Protein AF-A0A285D8B4-F1 (afdb_monomer_lite)

Foldseek 3Di:
DDDDDDDDDDDDDDDDDDDPPPPPPPPPPQLQFDFDKAKAWDKAQAPPDKDKWKFWFRAKWAKAKDWDPQQFFKDWWKAAPLNPDIDDHGDIDGTHMIITMMHGDCVRCVVDDSMGITMMIIGGTRTSDHIDSDDKDWAWPPPPDDDPDDPPPDDKGKTFTFIPDPWDADDDDDSDDRPHTAHPGDIDMD

Organism: NCBI:txid1448271

Secondary structure (DSSP, 8-state):
-------------------------------PPBP--EEEEEEEETTT--EEEEEEESS-EE-EEEE-TT-TTEEEEEEETTSS-EE-TT-EE-SEEEEEEEEE-TTT-TT--SEEEEEEEEES--BSS--------EEEEESSS--SSPPTT----EEEEEE-SS-EEES--SSSPP-EEEPSSEEEE-

Structure (mmCIF, N/CA/C/O backbone):
data_AF-A0A285D8B4-F1
#
_entry.id   AF-A0A285D8B4-F1
#
loop_
_atom_site.group_PDB
_atom_site.id
_atom_site.type_symbol
_atom_site.label_atom_id
_atom_site.label_alt_id
_atom_site.label_comp_id
_atom_site.label_asym_id
_atom_site.label_entity_id
_atom_site.label_seq_id
_atom_site.pdbx_PDB_ins_code
_atom_site.Cartn_x
_atom_site.Cartn_y
_atom_site.Cartn_z
_atom_site.occupancy
_atom_site.B_iso_or_equiv
_atom_site.auth_seq_id
_atom_site.auth_comp_id
_atom_site.auth_asym_id
_atom_site.auth_atom_id
_atom_site.pdbx_PDB_model_num
ATOM 1 N N . MET A 1 1 ? -30.041 -15.375 102.148 1.00 39.25 1 MET A N 1
ATOM 2 C CA . MET A 1 1 ? -28.615 -15.041 102.387 1.00 39.25 1 MET A CA 1
ATOM 3 C C . MET A 1 1 ? -27.942 -14.987 101.022 1.00 39.25 1 MET A C 1
ATOM 5 O O . MET A 1 1 ? -27.778 -16.029 100.419 1.00 39.25 1 MET A O 1
ATOM 9 N N . VAL A 1 2 ? -27.881 -13.847 100.327 1.00 36.72 2 VAL A N 1
ATOM 10 C CA . VAL A 1 2 ? -26.943 -12.711 100.480 1.00 36.72 2 VAL A CA 1
ATOM 11 C C . VAL A 1 2 ? -25.487 -13.168 100.630 1.00 36.72 2 VAL A C 1
ATOM 13 O O . VAL A 1 2 ? -25.093 -13.568 101.720 1.00 36.72 2 VAL A O 1
ATOM 16 N N . LYS A 1 3 ? -24.687 -13.057 99.562 1.00 38.19 3 LYS A N 1
ATOM 17 C CA . LYS A 1 3 ? -23.679 -11.988 99.410 1.00 38.19 3 LYS A CA 1
ATOM 18 C C . LYS A 1 3 ? -23.008 -12.056 98.033 1.00 38.19 3 LYS A C 1
ATOM 20 O O . LYS A 1 3 ? -22.365 -13.038 97.684 1.00 38.19 3 LYS A O 1
ATOM 25 N N . GLN A 1 4 ? -23.168 -10.965 97.286 1.00 40.72 4 GLN A N 1
ATOM 26 C CA . GLN A 1 4 ? -22.245 -10.525 96.244 1.00 40.72 4 GLN A CA 1
ATOM 27 C C . GLN A 1 4 ? -20.836 -10.376 96.827 1.00 40.72 4 GLN A C 1
ATOM 29 O O . GLN A 1 4 ? -20.692 -9.848 97.931 1.00 40.72 4 GLN A O 1
ATOM 34 N N . THR A 1 5 ? -19.818 -10.673 96.021 1.00 46.84 5 THR A N 1
ATOM 35 C CA . THR A 1 5 ? -18.560 -9.925 96.103 1.00 46.84 5 THR A CA 1
ATOM 36 C C . THR A 1 5 ? -18.043 -9.658 94.699 1.00 46.84 5 THR A C 1
ATOM 38 O O . THR A 1 5 ? -17.555 -10.542 94.003 1.00 46.84 5 THR A O 1
ATOM 41 N N . VAL A 1 6 ? -18.197 -8.402 94.299 1.00 39.91 6 VAL A N 1
ATOM 42 C CA . VAL A 1 6 ? -17.542 -7.763 93.163 1.00 39.91 6 VAL A CA 1
ATOM 43 C C . VAL A 1 6 ? -16.059 -7.567 93.503 1.00 39.91 6 VAL A C 1
ATOM 45 O O . VAL A 1 6 ? -15.739 -7.126 94.607 1.00 39.91 6 VAL A O 1
ATOM 48 N N . LYS A 1 7 ? -15.158 -7.822 92.549 1.00 39.28 7 LYS A N 1
ATOM 49 C CA . LYS A 1 7 ? -13.845 -7.164 92.481 1.00 39.28 7 LYS A CA 1
ATOM 50 C C . LYS A 1 7 ? -13.609 -6.659 91.058 1.00 39.28 7 LYS A C 1
ATOM 52 O O . LYS A 1 7 ? -13.882 -7.350 90.085 1.00 39.28 7 LYS A O 1
ATOM 57 N N . ILE A 1 8 ? -13.177 -5.407 91.007 1.00 43.09 8 ILE A N 1
ATOM 58 C CA . ILE A 1 8 ? -13.033 -4.503 89.864 1.00 43.09 8 ILE A CA 1
ATOM 59 C C . ILE A 1 8 ? -11.538 -4.369 89.500 1.00 43.09 8 ILE A C 1
ATOM 61 O O . ILE A 1 8 ? -10.692 -4.561 90.375 1.00 43.09 8 ILE A O 1
ATOM 65 N N . LEU A 1 9 ? -11.285 -3.896 88.264 1.00 31.53 9 LEU A N 1
ATOM 66 C CA . LEU A 1 9 ? -10.057 -3.275 87.710 1.00 31.53 9 LEU A CA 1
ATOM 67 C C . LEU A 1 9 ? -8.993 -4.283 87.196 1.00 31.53 9 LEU A C 1
ATOM 69 O O . LEU A 1 9 ? -8.732 -5.276 87.855 1.00 31.53 9 LEU A O 1
ATOM 73 N N . ILE A 1 10 ? -8.335 -4.136 86.031 1.00 36.62 10 ILE A N 1
ATOM 74 C CA . ILE A 1 10 ? -7.730 -2.947 85.396 1.00 36.62 10 ILE A CA 1
ATOM 75 C C . ILE A 1 10 ? -7.684 -3.086 83.853 1.00 36.62 10 ILE A C 1
ATOM 77 O O . ILE A 1 10 ? -7.488 -4.166 83.308 1.00 36.62 10 ILE A O 1
ATOM 81 N N . SER A 1 11 ? -7.836 -1.931 83.202 1.00 30.97 11 SER A N 1
ATOM 82 C CA . SER A 1 11 ? -7.646 -1.560 81.790 1.00 30.97 11 SER A CA 1
ATOM 83 C C . SER A 1 11 ? -6.442 -2.184 81.053 1.00 30.97 11 SER A C 1
ATOM 85 O O . SER A 1 11 ? -5.338 -2.171 81.588 1.00 30.97 11 SER A O 1
ATOM 87 N N . LEU A 1 12 ? -6.609 -2.568 79.778 1.00 32.44 12 LEU A N 1
ATOM 88 C CA . LEU A 1 12 ? -5.550 -2.414 78.770 1.00 32.44 12 LEU A CA 1
ATOM 89 C C . LEU A 1 12 ? -6.148 -2.160 77.375 1.00 32.44 12 LEU A C 1
ATOM 91 O O . LEU A 1 12 ? -6.917 -2.949 76.834 1.00 32.44 12 LEU A O 1
ATOM 95 N N . VAL A 1 13 ? -5.779 -1.007 76.830 1.00 39.56 13 VAL A N 1
ATOM 96 C CA . VAL A 1 13 ? -6.053 -0.510 75.481 1.00 39.56 13 VAL A CA 1
ATOM 97 C C . VAL A 1 13 ? -5.287 -1.354 74.462 1.00 39.56 13 VAL A C 1
ATOM 99 O O . VAL A 1 13 ? -4.077 -1.478 74.601 1.00 39.56 13 VAL A O 1
ATOM 102 N N . PHE A 1 14 ? -5.942 -1.830 73.398 1.00 35.94 14 PHE A N 1
ATOM 103 C CA . PHE A 1 14 ? -5.282 -1.977 72.096 1.00 35.94 14 PHE A CA 1
ATOM 104 C C . PHE A 1 14 ? -6.217 -1.567 70.957 1.00 35.94 14 PHE A C 1
ATOM 106 O O . PHE A 1 14 ? -7.194 -2.226 70.608 1.00 35.94 14 PHE A O 1
ATOM 113 N N . LEU A 1 15 ? -5.862 -0.410 70.414 1.00 38.16 15 LEU A N 1
ATOM 114 C CA . LEU A 1 15 ? -6.248 0.162 69.140 1.00 38.16 15 LEU A CA 1
ATOM 115 C C . LEU A 1 15 ? -5.885 -0.828 68.014 1.00 38.16 15 LEU A C 1
ATOM 117 O O . LEU A 1 15 ? -4.708 -1.129 67.834 1.00 38.16 15 LEU A O 1
ATOM 121 N N . SER A 1 16 ? -6.862 -1.320 67.249 1.00 38.34 16 SER A N 1
ATOM 122 C CA . SER A 1 16 ? -6.604 -1.922 65.931 1.00 38.34 16 SER A CA 1
ATOM 123 C C . SER A 1 16 ? -7.370 -1.141 64.867 1.00 38.34 16 SER A C 1
ATOM 125 O O . SER A 1 16 ? -8.527 -1.393 64.546 1.00 38.34 16 SER A O 1
ATOM 127 N N . ALA A 1 17 ? -6.698 -0.105 64.376 1.00 40.19 17 ALA A N 1
ATOM 128 C CA . ALA A 1 17 ? -6.959 0.492 63.080 1.00 40.19 17 ALA A CA 1
ATOM 129 C C . ALA A 1 17 ? -5.998 -0.140 62.055 1.00 40.19 17 ALA A C 1
ATOM 131 O O . ALA A 1 17 ? -4.904 -0.557 62.432 1.00 40.19 17 ALA A O 1
ATOM 132 N N . LEU A 1 18 ? -6.392 -0.097 60.775 1.00 42.81 18 LEU A N 1
ATOM 133 C CA . LEU A 1 18 ? -5.698 -0.589 59.569 1.00 42.81 18 LEU A CA 1
ATOM 134 C C . LEU A 1 18 ? -5.784 -2.123 59.377 1.00 42.81 18 LEU A C 1
ATOM 136 O O . LEU A 1 18 ? -5.451 -2.884 60.269 1.00 42.81 18 LEU A O 1
ATOM 140 N N . LEU A 1 19 ? -6.227 -2.682 58.246 1.00 41.88 19 LEU A N 1
ATOM 141 C CA . LEU A 1 19 ? -6.109 -2.254 56.850 1.00 41.88 19 LEU A CA 1
ATOM 142 C C . LEU A 1 19 ? -7.341 -2.733 56.052 1.00 41.88 19 LEU A C 1
ATOM 144 O O . LEU A 1 19 ? -7.450 -3.917 55.742 1.00 41.88 19 LEU A O 1
ATOM 148 N N . PHE A 1 20 ? -8.239 -1.828 55.653 1.00 44.41 20 PHE A N 1
ATOM 149 C CA . PHE A 1 20 ? -8.967 -2.046 54.400 1.00 44.41 20 PHE A CA 1
ATOM 150 C C . PHE A 1 20 ? -7.949 -1.757 53.300 1.00 44.41 20 PHE A C 1
ATOM 152 O O . PHE A 1 20 ? -7.593 -0.603 53.060 1.00 44.41 20 PHE A O 1
ATOM 159 N N . SER A 1 21 ? -7.399 -2.811 52.704 1.00 45.88 21 SER A N 1
ATOM 160 C CA . SER A 1 21 ? -6.650 -2.689 51.465 1.00 45.88 21 SER A CA 1
ATOM 161 C C . SER A 1 21 ? -7.571 -2.034 50.444 1.00 45.88 21 SER A C 1
ATOM 163 O O . SER A 1 21 ? -8.589 -2.591 50.037 1.00 45.88 21 SER A O 1
ATOM 165 N N . TYR A 1 22 ? -7.218 -0.806 50.078 1.00 43.88 22 TYR A N 1
ATOM 166 C CA . TYR A 1 22 ? -7.742 -0.130 48.911 1.00 43.88 22 TYR A CA 1
ATOM 167 C C . TYR A 1 22 ? -7.552 -1.063 47.716 1.00 43.88 22 TYR A C 1
ATOM 169 O O . TYR A 1 22 ? -6.445 -1.215 47.200 1.00 43.88 22 TYR A O 1
ATOM 177 N N . PHE A 1 23 ? -8.635 -1.700 47.284 1.00 45.31 23 PHE A N 1
ATOM 178 C CA . PHE A 1 23 ? -8.751 -2.157 45.912 1.00 45.31 23 PHE A CA 1
ATOM 179 C C . PHE A 1 23 ? -8.787 -0.873 45.083 1.00 45.31 23 PHE A C 1
ATOM 181 O O . PHE A 1 23 ? -9.831 -0.250 44.930 1.00 45.31 23 PHE A O 1
ATOM 188 N N . VAL A 1 24 ? -7.614 -0.400 44.664 1.00 52.00 24 VAL A N 1
ATOM 189 C CA . VAL A 1 24 ? -7.511 0.593 43.600 1.00 52.00 24 VAL A CA 1
ATOM 190 C C . VAL A 1 24 ? -7.823 -0.195 42.332 1.00 52.00 24 VAL A C 1
ATOM 192 O O . VAL A 1 24 ? -7.004 -1.040 41.957 1.00 52.00 24 VAL A O 1
ATOM 195 N N . PRO A 1 25 ? -8.988 -0.006 41.685 1.00 47.66 25 PRO A N 1
ATOM 196 C CA . PRO A 1 25 ? -9.147 -0.529 40.346 1.00 47.66 25 PRO A CA 1
ATOM 197 C C . PRO A 1 25 ? -8.087 0.188 39.523 1.00 47.66 25 PRO A C 1
ATOM 199 O O . PRO A 1 25 ? -8.051 1.417 39.455 1.00 47.66 25 PRO A O 1
ATOM 202 N N . THR A 1 26 ? -7.143 -0.579 38.994 1.00 44.97 26 THR A N 1
ATOM 203 C CA . THR A 1 26 ? -6.213 -0.056 38.008 1.00 44.97 26 THR A CA 1
ATOM 204 C C . THR A 1 26 ? -7.094 0.335 36.833 1.00 44.97 26 THR A C 1
ATOM 206 O O . THR A 1 26 ? -7.654 -0.538 36.177 1.00 44.97 26 THR A O 1
ATOM 209 N N . GLU A 1 27 ? -7.315 1.636 36.635 1.00 46.28 27 GLU A N 1
ATOM 210 C CA . GLU A 1 27 ? -7.867 2.141 35.387 1.00 46.28 27 GLU A CA 1
ATOM 211 C C . GLU A 1 27 ? -6.884 1.727 34.293 1.00 46.28 27 GLU A C 1
ATOM 213 O O . GLU A 1 27 ? -5.887 2.398 34.018 1.00 46.28 27 GLU A O 1
ATOM 218 N N . GLU A 1 28 ? -7.133 0.563 33.697 1.00 45.78 28 GLU A N 1
ATOM 219 C CA . GLU A 1 28 ? -6.674 0.263 32.359 1.00 45.78 28 GLU A CA 1
ATOM 220 C C . GLU A 1 28 ? -7.268 1.373 31.501 1.00 45.78 28 GLU A C 1
ATOM 222 O O . GLU A 1 28 ? -8.463 1.386 31.210 1.00 45.78 28 GLU A O 1
ATOM 227 N N . LYS A 1 29 ? -6.455 2.398 31.218 1.00 45.53 29 LYS A N 1
ATOM 228 C CA . LYS A 1 29 ? -6.823 3.469 30.302 1.00 45.53 29 LYS A CA 1
ATOM 229 C C . LYS A 1 29 ? -7.282 2.786 29.025 1.00 45.53 29 LYS A C 1
ATOM 231 O O . LYS A 1 29 ? -6.443 2.294 28.272 1.00 45.53 29 LYS A O 1
ATOM 236 N N . ALA A 1 30 ? -8.595 2.742 28.807 1.00 49.84 30 ALA A N 1
ATOM 237 C CA . ALA A 1 30 ? -9.167 2.329 27.544 1.00 49.84 30 ALA A CA 1
ATOM 238 C C . ALA A 1 30 ? -8.414 3.116 26.472 1.00 49.84 30 ALA A C 1
ATOM 240 O O . ALA A 1 30 ? -8.435 4.351 26.481 1.00 49.84 30 ALA A O 1
ATOM 241 N N . ASN A 1 31 ? -7.649 2.416 25.631 1.00 58.81 31 ASN A N 1
ATOM 242 C CA . ASN A 1 31 ? -6.967 3.039 24.508 1.00 58.81 31 ASN A CA 1
ATOM 243 C C . ASN A 1 31 ? -8.064 3.689 23.668 1.00 58.81 31 ASN A C 1
ATOM 245 O O . ASN A 1 31 ? -8.822 2.989 22.999 1.00 58.81 31 ASN A O 1
ATOM 249 N N . ALA A 1 32 ? -8.206 5.009 23.785 1.00 71.12 32 ALA A N 1
ATOM 250 C CA . ALA A 1 32 ? -9.269 5.740 23.125 1.00 71.12 32 ALA A CA 1
ATOM 251 C C . ALA A 1 32 ? -9.164 5.482 21.618 1.00 71.12 32 ALA A C 1
ATOM 253 O O . ALA A 1 32 ? -8.155 5.813 20.997 1.00 71.12 32 ALA A O 1
ATOM 254 N N . SER A 1 33 ? -10.185 4.846 21.045 1.00 81.56 33 SER A N 1
ATOM 255 C CA . SER A 1 33 ? -10.267 4.639 19.604 1.00 81.56 33 SER A CA 1
ATOM 256 C C . SER A 1 33 ? -10.552 5.969 18.920 1.00 81.56 33 SER A C 1
ATOM 258 O O . SER A 1 33 ? -11.456 6.692 19.345 1.00 81.56 33 SER A O 1
ATOM 260 N N . VAL A 1 34 ? -9.863 6.260 17.824 1.00 86.44 34 VAL A N 1
ATOM 261 C CA . VAL A 1 34 ? -10.211 7.372 16.941 1.00 86.44 34 VAL A CA 1
ATOM 262 C C . VAL A 1 34 ? -11.083 6.827 15.817 1.00 86.44 34 VAL A C 1
ATOM 264 O O . VAL A 1 34 ? -10.640 5.981 15.043 1.00 86.44 34 VAL A O 1
ATOM 267 N N . LYS A 1 35 ? -12.326 7.307 15.729 1.00 84.81 35 LYS A N 1
ATOM 268 C CA . LYS A 1 35 ? -13.207 7.063 14.583 1.00 84.81 35 LYS A CA 1
ATOM 269 C C . LYS A 1 35 ? -13.196 8.304 13.703 1.00 84.81 35 LYS A C 1
ATOM 271 O O . LYS A 1 35 ? -13.587 9.375 14.162 1.00 84.81 35 LYS A O 1
ATOM 276 N N . ALA A 1 36 ? -12.721 8.158 12.479 1.00 89.69 36 ALA A N 1
ATOM 277 C CA . ALA A 1 36 ? -12.798 9.182 11.452 1.00 89.69 36 ALA A CA 1
ATOM 278 C C . ALA A 1 36 ? -12.701 8.518 10.083 1.00 89.69 36 ALA A C 1
ATOM 280 O O . ALA A 1 36 ? -12.203 7.396 9.972 1.00 89.69 36 ALA A O 1
ATOM 281 N N . ASP A 1 37 ? -13.118 9.255 9.067 1.00 94.94 37 ASP A N 1
ATOM 282 C CA . ASP A 1 37 ? -12.966 8.845 7.683 1.00 94.94 37 ASP A CA 1
ATOM 283 C C . ASP A 1 37 ? -11.547 9.182 7.217 1.00 94.94 37 ASP A C 1
ATOM 285 O O . ASP A 1 37 ? -11.017 10.262 7.499 1.00 94.94 37 ASP A O 1
ATOM 289 N N . VAL A 1 38 ? -10.912 8.244 6.523 1.00 97.06 38 VAL A N 1
ATOM 290 C CA . VAL A 1 38 ? -9.523 8.363 6.079 1.00 97.06 38 VAL A CA 1
ATOM 291 C C . VAL A 1 38 ? -9.491 8.253 4.569 1.00 97.06 3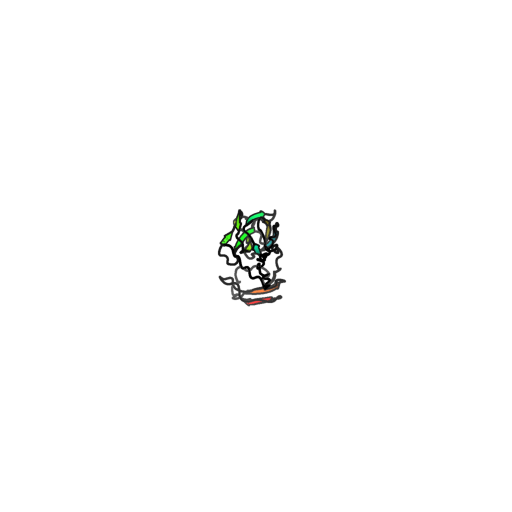8 VAL A C 1
ATOM 293 O O . VAL A 1 38 ? -9.829 7.211 4.014 1.00 97.06 38 VAL A O 1
ATOM 296 N N . GLN A 1 39 ? -9.072 9.326 3.905 1.00 97.19 39 GLN A N 1
ATOM 297 C CA . GLN A 1 39 ? -8.957 9.351 2.455 1.00 97.19 39 GLN A CA 1
ATOM 298 C C . GLN A 1 39 ? -7.555 8.922 2.008 1.00 97.19 39 GLN A C 1
ATOM 300 O O . GLN A 1 39 ? -6.554 9.529 2.389 1.00 97.19 39 GLN A O 1
ATOM 305 N N . PHE A 1 40 ? -7.501 7.918 1.140 1.00 96.56 40 PHE A N 1
ATOM 306 C CA . PHE A 1 40 ? -6.318 7.450 0.436 1.00 96.56 40 PHE A CA 1
ATOM 307 C C . PHE A 1 40 ? -6.420 7.853 -1.031 1.00 96.56 40 PHE A C 1
ATOM 309 O O . PHE A 1 40 ? -7.349 7.453 -1.729 1.00 96.56 40 PHE A O 1
ATOM 316 N N . LYS A 1 41 ? -5.446 8.623 -1.515 1.00 95.62 41 LYS A N 1
ATOM 317 C CA . LYS A 1 41 ? -5.406 9.106 -2.897 1.00 95.62 41 LYS A CA 1
ATOM 318 C C . LYS A 1 41 ? -4.024 8.920 -3.490 1.00 95.62 41 LYS A C 1
ATOM 320 O O . LYS A 1 41 ? -3.023 9.170 -2.820 1.00 95.62 41 LYS A O 1
ATOM 325 N N . GLY A 1 42 ? -3.963 8.542 -4.759 1.00 94.00 42 GLY A N 1
ATOM 326 C CA . GLY A 1 42 ? -2.691 8.411 -5.451 1.00 94.00 42 GLY A CA 1
ATOM 327 C C . GLY A 1 42 ? -2.832 7.946 -6.888 1.00 94.00 42 GLY A C 1
ATOM 328 O O . GLY A 1 42 ? -3.900 8.029 -7.494 1.00 94.00 42 GLY A O 1
ATOM 329 N N . LYS A 1 43 ? -1.703 7.504 -7.436 1.00 92.00 43 LYS A N 1
ATOM 330 C CA . LYS A 1 43 ? -1.584 6.965 -8.787 1.00 92.00 43 LYS A CA 1
ATOM 331 C C . LYS A 1 43 ? -0.680 5.748 -8.734 1.00 92.00 43 LYS A C 1
ATOM 333 O O . LYS A 1 43 ? 0.331 5.824 -8.049 1.00 92.00 43 LYS A O 1
ATOM 338 N N . ILE A 1 44 ? -1.032 4.690 -9.445 1.00 89.81 44 ILE A N 1
ATOM 339 C CA . ILE A 1 44 ? -0.231 3.471 -9.554 1.00 89.81 44 ILE A CA 1
ATOM 340 C C . ILE A 1 44 ? 0.121 3.213 -11.016 1.00 89.81 44 ILE A C 1
ATOM 342 O O . ILE A 1 44 ? -0.718 3.380 -11.908 1.00 89.81 44 ILE A O 1
ATOM 346 N N . LEU A 1 45 ? 1.364 2.809 -11.272 1.00 84.69 45 LEU A N 1
ATOM 347 C CA . LEU A 1 45 ? 1.746 2.206 -12.546 1.00 84.69 45 LEU A CA 1
ATOM 348 C C . LEU A 1 45 ? 1.053 0.852 -12.699 1.00 84.69 45 LEU A C 1
ATOM 350 O O . LEU A 1 45 ? 1.199 -0.032 -11.849 1.00 84.69 45 LEU A O 1
ATOM 354 N N . ARG A 1 46 ? 0.311 0.690 -13.798 1.00 82.81 46 ARG A N 1
ATOM 355 C CA . ARG A 1 46 ? -0.508 -0.501 -14.032 1.00 82.81 46 ARG A CA 1
ATOM 356 C C . ARG A 1 46 ? 0.327 -1.779 -13.980 1.00 82.81 46 ARG A C 1
ATOM 358 O O . ARG A 1 46 ? 1.385 -1.841 -14.601 1.00 82.81 46 ARG A O 1
ATOM 365 N N . ASP A 1 47 ? -0.158 -2.758 -13.216 1.00 76.19 47 ASP A N 1
ATOM 366 C CA . ASP A 1 47 ? 0.406 -4.107 -13.032 1.00 76.19 47 ASP A CA 1
ATOM 367 C C . ASP A 1 47 ? 1.839 -4.166 -12.469 1.00 76.19 47 ASP A C 1
ATOM 369 O O . ASP A 1 47 ? 2.450 -5.233 -12.415 1.00 76.19 47 ASP A O 1
ATOM 373 N N . VAL A 1 48 ? 2.387 -3.027 -12.038 1.00 78.25 48 VAL A N 1
ATOM 374 C CA . VAL A 1 48 ? 3.770 -2.907 -11.549 1.00 78.25 48 VAL A CA 1
ATOM 375 C C . VAL A 1 48 ? 3.817 -2.338 -10.137 1.00 78.25 48 VAL A C 1
ATOM 377 O O . VAL A 1 48 ? 4.710 -2.679 -9.363 1.00 78.25 48 VAL A O 1
ATOM 380 N N . GLU A 1 49 ? 2.867 -1.475 -9.787 1.00 85.19 49 GLU A N 1
ATOM 381 C CA . GLU A 1 49 ? 2.863 -0.761 -8.520 1.00 85.19 49 GLU A CA 1
ATOM 382 C C . GLU A 1 49 ? 1.670 -1.162 -7.652 1.00 85.19 49 GLU A C 1
ATOM 384 O O . GLU A 1 49 ? 0.549 -1.366 -8.117 1.00 85.19 49 GLU A O 1
ATOM 389 N N . THR A 1 50 ? 1.924 -1.294 -6.355 1.00 90.81 50 THR A N 1
ATOM 390 C CA . THR A 1 50 ? 0.907 -1.574 -5.343 1.00 90.81 50 THR A CA 1
ATOM 391 C C . THR A 1 50 ? 1.215 -0.727 -4.125 1.00 90.81 50 THR A C 1
ATOM 393 O O . THR A 1 50 ? 2.363 -0.662 -3.677 1.00 90.81 50 THR A O 1
ATOM 396 N N . HIS A 1 51 ? 0.196 -0.071 -3.584 1.00 94.62 51 HIS A N 1
ATOM 397 C CA . HIS A 1 51 ? 0.339 0.788 -2.419 1.00 94.62 51 HIS A CA 1
ATOM 398 C C . HIS A 1 51 ? -0.195 0.101 -1.172 1.00 94.62 51 HIS A C 1
ATOM 400 O O . HIS A 1 51 ? -1.265 -0.500 -1.189 1.00 94.62 51 HIS A O 1
ATOM 406 N N . TYR A 1 52 ? 0.553 0.230 -0.080 1.00 94.00 52 TYR A N 1
ATOM 407 C CA . TYR A 1 52 ? 0.261 -0.414 1.193 1.00 94.00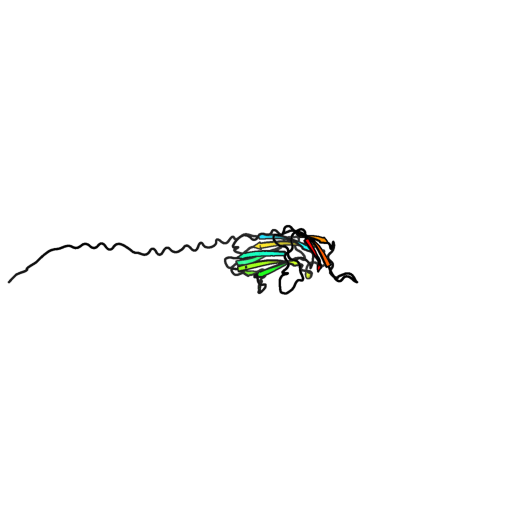 52 TYR A CA 1
ATOM 408 C C . TYR A 1 52 ? 0.179 0.636 2.295 1.00 94.00 52 TYR A C 1
ATOM 410 O O . TYR A 1 52 ? 1.179 1.279 2.617 1.00 94.00 52 TYR A O 1
ATOM 418 N N . PHE A 1 53 ? -0.986 0.763 2.921 1.00 95.88 53 PHE A N 1
ATOM 419 C CA . PHE A 1 53 ? -1.202 1.658 4.054 1.00 95.88 53 PHE A CA 1
ATOM 420 C C . PHE A 1 53 ? -1.422 0.842 5.320 1.00 95.88 53 PHE A C 1
ATOM 422 O O . PHE A 1 53 ? -2.371 0.069 5.416 1.00 95.88 53 PHE A O 1
ATOM 429 N N . LYS A 1 54 ? -0.536 1.002 6.302 1.00 95.31 54 LYS A N 1
ATOM 430 C CA . LYS A 1 54 ? -0.643 0.303 7.588 1.00 95.31 54 LYS A CA 1
ATOM 431 C C . LYS A 1 54 ? -1.611 1.017 8.516 1.00 95.31 54 LYS A C 1
ATOM 433 O O . LYS A 1 54 ? -1.537 2.237 8.668 1.00 95.31 54 LYS A O 1
ATOM 438 N N . PHE A 1 55 ? -2.435 0.249 9.215 1.00 96.88 55 PHE A N 1
ATOM 439 C CA . PHE A 1 55 ? -3.258 0.754 10.305 1.00 96.88 55 PHE A CA 1
ATOM 440 C C . PHE A 1 55 ? -3.495 -0.309 11.378 1.00 96.88 55 PHE A C 1
ATOM 442 O O . PHE A 1 55 ? -3.277 -1.497 11.160 1.00 96.88 55 PHE A O 1
ATOM 449 N N . THR A 1 56 ? -3.957 0.136 12.543 1.00 97.25 56 THR A N 1
ATOM 450 C CA . THR A 1 56 ? -4.298 -0.734 13.673 1.00 97.25 56 THR A CA 1
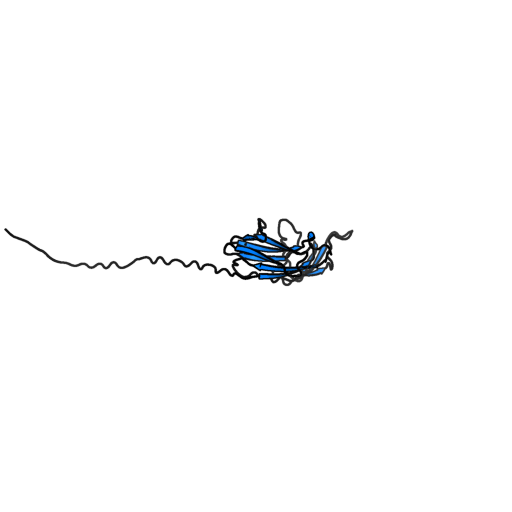ATOM 451 C C . THR A 1 56 ? -5.703 -0.390 14.150 1.00 97.25 56 THR A C 1
ATOM 453 O O . THR A 1 56 ? -5.999 0.792 14.355 1.00 97.25 56 THR A O 1
ATOM 456 N N . THR A 1 57 ? -6.547 -1.391 14.380 1.00 96.50 57 THR A N 1
ATOM 457 C CA . THR A 1 57 ? -7.855 -1.238 15.038 1.00 96.50 57 THR A CA 1
ATOM 458 C C . THR A 1 57 ? -7.764 -1.673 16.502 1.00 96.50 57 THR A C 1
ATOM 460 O O . THR A 1 57 ? -6.953 -2.528 16.858 1.00 96.50 57 THR A O 1
ATOM 463 N N . VAL A 1 58 ? -8.570 -1.068 17.379 1.00 95.81 58 VAL A N 1
ATOM 464 C CA . VAL A 1 58 ? -8.566 -1.388 18.826 1.00 95.81 58 VAL A CA 1
ATOM 465 C C . VAL A 1 58 ? -9.804 -2.146 19.298 1.00 95.81 58 VAL A C 1
ATOM 467 O O . VAL A 1 58 ? -9.743 -2.839 20.308 1.00 95.81 58 VAL A O 1
ATOM 470 N N . THR A 1 59 ? -10.913 -2.041 18.571 1.00 95.12 59 THR A N 1
ATOM 471 C CA . THR A 1 59 ? -12.148 -2.805 18.793 1.00 95.12 59 THR A CA 1
ATOM 472 C C . THR A 1 59 ? -12.659 -3.322 17.449 1.00 95.12 59 THR A C 1
ATOM 474 O O . THR A 1 59 ? -12.128 -2.950 16.403 1.00 95.12 59 THR A O 1
ATOM 477 N N . GLU A 1 60 ? -13.693 -4.157 17.461 1.00 96.25 60 GLU A N 1
ATOM 478 C CA . GLU A 1 60 ? -14.378 -4.539 16.225 1.00 96.25 60 GLU A CA 1
ATOM 479 C C . GLU A 1 60 ? -14.982 -3.311 15.519 1.00 96.25 60 GLU A C 1
ATOM 481 O O . GLU A 1 60 ? -15.445 -2.364 16.169 1.00 96.25 60 GLU A O 1
ATOM 486 N N . GLY A 1 61 ? -14.971 -3.330 14.188 1.00 96.19 61 GLY A N 1
ATOM 487 C CA . GLY A 1 61 ? -15.615 -2.334 13.334 1.00 96.19 61 GLY A CA 1
ATOM 488 C C . GLY A 1 61 ? -16.009 -2.939 11.993 1.00 96.19 61 GLY A C 1
ATOM 489 O O . GLY A 1 61 ? -15.383 -3.893 11.545 1.00 96.19 61 GLY A O 1
ATOM 490 N N . THR A 1 62 ? -17.040 -2.397 11.356 1.00 97.50 62 THR A N 1
ATOM 491 C CA . THR A 1 62 ? -17.450 -2.829 10.015 1.00 97.50 62 THR A CA 1
ATOM 492 C C . THR A 1 62 ? -16.736 -1.973 8.982 1.00 97.50 62 THR A C 1
ATOM 494 O O . THR A 1 62 ? -16.735 -0.748 9.102 1.00 97.50 62 THR A O 1
ATOM 497 N N . ILE A 1 63 ? -16.125 -2.615 7.990 1.00 97.62 63 ILE A N 1
ATOM 498 C CA . ILE A 1 63 ? -15.458 -1.927 6.889 1.00 97.62 63 ILE A CA 1
ATOM 499 C C . ILE A 1 63 ? -16.510 -1.219 6.043 1.00 97.62 63 ILE A C 1
ATOM 501 O O . ILE A 1 63 ? -17.414 -1.860 5.505 1.00 97.62 63 ILE A O 1
ATOM 505 N N . ASP A 1 64 ? -16.344 0.086 5.879 1.00 97.50 64 ASP A N 1
ATOM 506 C CA . ASP A 1 64 ? -17.060 0.875 4.887 1.00 97.50 64 ASP A CA 1
ATOM 507 C C . ASP A 1 64 ? -16.047 1.653 4.039 1.00 97.50 64 ASP A C 1
ATOM 509 O O . ASP A 1 64 ? -15.054 2.171 4.556 1.00 97.50 64 ASP A O 1
ATOM 513 N N . VAL A 1 65 ? -16.243 1.649 2.722 1.00 97.06 65 VAL A N 1
ATOM 514 C CA . VAL A 1 65 ? -15.344 2.288 1.760 1.00 97.06 65 VAL A CA 1
ATOM 515 C C . VAL A 1 65 ? -16.163 2.925 0.655 1.00 97.06 65 VAL A C 1
ATOM 517 O O . VAL A 1 65 ? -17.017 2.281 0.051 1.00 97.06 65 VAL A O 1
ATOM 520 N N . THR A 1 66 ? -15.861 4.184 0.348 1.00 96.69 66 THR A N 1
ATOM 521 C CA . THR A 1 66 ? -16.433 4.886 -0.805 1.00 96.69 66 THR A CA 1
ATOM 522 C C . THR A 1 66 ? -15.364 5.188 -1.846 1.00 96.69 66 THR A C 1
ATOM 524 O O . THR A 1 66 ? -14.249 5.582 -1.492 1.00 96.69 66 THR A O 1
ATOM 527 N N . TRP A 1 67 ? -15.730 5.076 -3.121 1.00 95.38 67 TRP A N 1
ATOM 528 C CA . TRP A 1 67 ? -14.885 5.387 -4.270 1.00 95.38 67 TRP A CA 1
ATOM 529 C C . TRP A 1 67 ? -15.044 6.856 -4.671 1.00 95.38 67 TRP A C 1
ATOM 531 O O . TRP A 1 67 ? -16.159 7.373 -4.758 1.00 95.38 67 TRP A O 1
ATOM 541 N N . GLY A 1 68 ? -13.929 7.520 -4.957 1.00 94.06 68 GLY A N 1
ATOM 542 C CA . GLY A 1 68 ? -13.899 8.824 -5.607 1.00 94.06 68 GLY A CA 1
ATOM 543 C C . GLY A 1 68 ? -14.080 8.720 -7.129 1.00 94.06 68 GLY A C 1
ATOM 544 O O . GLY A 1 68 ? -14.043 7.620 -7.690 1.00 94.06 68 GLY A O 1
ATOM 545 N N . PRO A 1 69 ? -14.246 9.861 -7.821 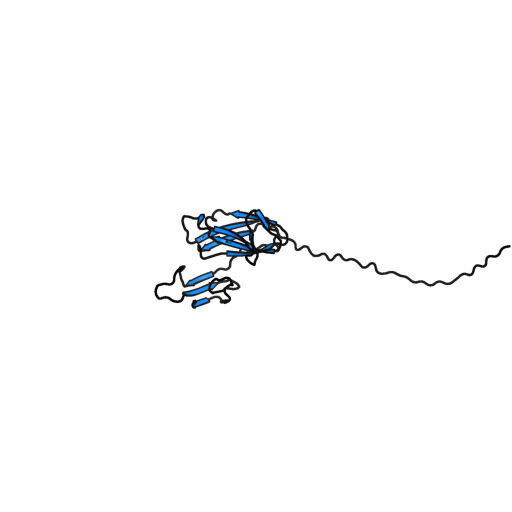1.00 87.94 69 PRO A N 1
ATOM 546 C CA . PRO A 1 69 ? -14.657 9.915 -9.229 1.00 87.94 69 PRO A CA 1
ATOM 547 C C . PRO A 1 69 ? -13.649 9.315 -10.225 1.00 87.94 69 PRO A C 1
ATOM 549 O O . PRO A 1 69 ? -14.057 8.858 -11.288 1.00 87.94 69 PRO A O 1
ATOM 552 N N . ASP A 1 70 ? -12.360 9.265 -9.878 1.00 83.88 70 ASP A N 1
ATOM 553 C CA . ASP A 1 70 ? -11.270 8.855 -10.777 1.00 83.88 70 ASP A CA 1
ATOM 554 C C . ASP A 1 70 ? -10.624 7.527 -10.347 1.00 83.88 70 ASP A C 1
ATOM 556 O O . ASP A 1 70 ? -9.404 7.395 -10.361 1.00 83.88 70 ASP A O 1
ATOM 560 N N . THR A 1 71 ? -11.435 6.555 -9.922 1.00 89.62 71 THR A N 1
ATOM 561 C CA . THR A 1 71 ? -10.955 5.279 -9.343 1.00 89.62 71 THR A CA 1
ATOM 562 C C . THR A 1 71 ? -11.073 4.094 -10.314 1.00 89.62 71 THR A C 1
ATOM 564 O O . THR A 1 71 ? -10.686 2.973 -9.991 1.00 89.62 71 THR A O 1
ATOM 567 N N . LEU A 1 72 ? -11.589 4.327 -11.527 1.00 88.38 72 LEU A N 1
ATOM 568 C CA . LEU A 1 72 ? -11.808 3.275 -12.522 1.00 88.38 72 LEU A CA 1
ATOM 569 C C . LEU A 1 72 ? -10.498 2.551 -12.873 1.00 88.38 72 LEU A C 1
ATOM 571 O O . LEU A 1 72 ? -9.530 3.175 -13.310 1.00 88.38 72 LEU A O 1
ATOM 575 N N . GLY A 1 73 ? -10.490 1.225 -12.730 1.00 88.88 73 GLY A N 1
ATOM 576 C CA . GLY A 1 73 ? -9.311 0.394 -12.987 1.00 88.88 73 GLY A CA 1
ATOM 577 C C . GLY A 1 73 ? -8.363 0.239 -11.803 1.00 88.88 73 GLY A C 1
ATOM 578 O O . GLY A 1 73 ? -7.310 -0.381 -11.958 1.00 88.88 73 GLY A O 1
ATOM 579 N N . SER A 1 74 ? -8.703 0.796 -10.641 1.00 92.19 74 SER A N 1
ATOM 580 C CA . SER A 1 74 ? -8.045 0.507 -9.366 1.00 92.19 74 SER A CA 1
ATOM 581 C C . SER A 1 74 ? -9.024 -0.164 -8.421 1.00 92.19 74 SER A C 1
ATOM 583 O O . SER A 1 74 ? -10.223 0.088 -8.479 1.00 92.19 74 SER A O 1
ATOM 585 N N . ASP A 1 75 ? -8.496 -0.995 -7.538 1.00 93.19 75 ASP A N 1
ATOM 586 C CA . ASP A 1 75 ? -9.280 -1.675 -6.519 1.00 93.19 75 ASP A CA 1
ATOM 587 C C . ASP A 1 75 ? -8.472 -1.789 -5.226 1.00 93.19 75 ASP A C 1
ATOM 589 O O . ASP A 1 75 ? -7.259 -1.527 -5.198 1.00 93.19 75 ASP A O 1
ATOM 593 N N . PHE A 1 76 ? -9.152 -2.156 -4.148 1.00 94.94 76 PHE A N 1
ATOM 594 C CA . PHE A 1 76 ? -8.555 -2.300 -2.838 1.00 94.94 76 PHE A CA 1
ATOM 595 C C . PHE A 1 76 ? -8.872 -3.648 -2.198 1.00 94.94 76 PHE A C 1
ATOM 597 O O . PHE A 1 76 ? -9.902 -4.267 -2.441 1.00 94.94 76 PHE A O 1
ATOM 604 N N . VAL A 1 77 ? -7.991 -4.056 -1.290 1.00 95.38 77 VAL A N 1
ATOM 605 C CA . VAL A 1 77 ? -8.269 -5.112 -0.317 1.00 95.38 77 VAL A CA 1
ATOM 606 C C . VAL A 1 77 ? -7.783 -4.689 1.059 1.00 95.38 77 VAL A C 1
ATOM 608 O O . VAL A 1 77 ? -6.831 -3.915 1.183 1.00 95.38 77 VAL A O 1
ATOM 611 N N . ILE A 1 78 ? -8.403 -5.219 2.111 1.00 97.44 78 ILE A N 1
ATOM 612 C CA . ILE A 1 78 ? -7.849 -5.139 3.462 1.00 97.44 78 ILE A CA 1
ATOM 613 C C . ILE A 1 78 ? -7.310 -6.512 3.836 1.00 97.44 78 ILE A C 1
ATOM 615 O O . ILE A 1 78 ? -7.974 -7.521 3.639 1.00 97.44 78 ILE A O 1
ATOM 619 N N . THR A 1 79 ? -6.106 -6.568 4.391 1.00 97.25 79 THR A N 1
ATOM 620 C CA . THR A 1 79 ? -5.501 -7.823 4.851 1.00 97.25 79 THR A CA 1
ATOM 621 C C . THR A 1 79 ? -4.883 -7.652 6.224 1.00 97.25 79 THR A C 1
ATOM 623 O O . THR A 1 79 ? -4.449 -6.558 6.586 1.00 97.25 79 THR A O 1
ATOM 626 N N . ASP A 1 80 ? -4.808 -8.738 6.992 1.00 94.69 80 ASP A N 1
ATOM 627 C CA . ASP A 1 80 ? -3.926 -8.768 8.157 1.00 94.69 80 ASP A CA 1
ATOM 628 C C . ASP A 1 80 ? -2.446 -8.666 7.740 1.00 94.69 80 ASP A C 1
ATOM 630 O O . ASP A 1 80 ? -2.082 -8.848 6.572 1.00 94.69 80 ASP A O 1
ATOM 634 N N . ASN A 1 81 ? -1.574 -8.377 8.708 1.00 85.94 81 ASN A N 1
ATOM 635 C CA . ASN A 1 81 ? -0.143 -8.177 8.465 1.00 85.94 81 ASN A CA 1
ATOM 636 C C . ASN A 1 81 ? 0.592 -9.419 7.903 1.00 85.94 81 ASN A C 1
ATOM 638 O O . ASN A 1 81 ? 1.713 -9.285 7.415 1.00 85.94 81 ASN A O 1
ATOM 642 N N . ASN A 1 82 ? -0.019 -10.607 7.963 1.00 86.50 82 ASN A N 1
ATOM 643 C CA . ASN A 1 82 ? 0.565 -11.875 7.520 1.00 86.50 82 ASN A CA 1
ATOM 644 C C . ASN A 1 82 ? -0.060 -12.404 6.221 1.00 86.50 82 ASN A C 1
ATOM 646 O O . ASN A 1 82 ? 0.264 -13.521 5.822 1.00 86.50 82 ASN A O 1
ATOM 650 N N . TRP A 1 83 ? -0.963 -11.651 5.584 1.00 88.88 83 TRP A N 1
ATOM 651 C CA . TRP A 1 83 ? -1.721 -12.108 4.415 1.00 88.88 83 TRP A CA 1
ATOM 652 C C . TRP A 1 83 ? -2.515 -13.395 4.643 1.00 88.88 83 TRP A C 1
ATOM 654 O O . TRP A 1 83 ? -2.806 -14.137 3.706 1.00 88.88 83 TRP A O 1
ATOM 664 N N . SER A 1 84 ? -2.879 -13.680 5.896 1.00 91.06 84 SER A N 1
ATOM 665 C CA . SER A 1 84 ? -3.598 -14.912 6.224 1.00 91.06 84 SER A CA 1
ATOM 666 C C . SER A 1 84 ? -5.096 -14.801 5.942 1.00 91.06 84 SER A C 1
ATOM 668 O O . SER A 1 84 ? -5.768 -15.813 5.731 1.00 91.06 84 SER A O 1
ATOM 670 N N . ARG A 1 85 ? -5.622 -13.570 5.923 1.00 94.38 85 ARG A N 1
ATOM 671 C CA . ARG A 1 85 ? -7.025 -13.253 5.653 1.00 94.38 85 ARG A CA 1
ATOM 672 C C . ARG A 1 85 ? -7.157 -11.959 4.869 1.00 94.38 85 ARG A C 1
ATOM 674 O O . ARG A 1 85 ? -6.495 -10.974 5.187 1.00 94.38 85 ARG A O 1
ATOM 681 N N . ILE A 1 86 ? -8.079 -11.979 3.913 1.00 95.94 86 ILE A N 1
ATOM 682 C CA . ILE A 1 86 ? -8.501 -10.825 3.122 1.00 95.94 86 ILE A CA 1
ATOM 683 C C . ILE A 1 86 ? -9.929 -10.466 3.538 1.00 95.94 86 ILE A C 1
ATOM 685 O O . ILE A 1 86 ? -10.758 -11.360 3.711 1.00 95.94 86 ILE A O 1
ATOM 689 N N . TYR A 1 87 ? -10.186 -9.173 3.694 1.00 96.62 87 TYR A N 1
ATOM 690 C CA . TYR A 1 87 ? -11.454 -8.584 4.103 1.00 96.62 87 TYR A CA 1
ATOM 691 C C . TYR A 1 87 ? -11.932 -7.588 3.046 1.00 96.62 87 TYR A C 1
ATOM 693 O O . TYR A 1 87 ? -11.126 -6.888 2.422 1.00 96.62 87 TYR A O 1
ATOM 701 N N . TRP A 1 88 ? -13.248 -7.505 2.895 1.00 94.38 88 TRP A N 1
ATOM 702 C CA . TRP A 1 88 ? -13.941 -6.715 1.886 1.00 94.38 88 TRP A CA 1
ATOM 703 C C . TRP A 1 88 ? -14.927 -5.729 2.520 1.00 94.38 88 TRP A C 1
ATOM 705 O O . TRP A 1 88 ? -15.121 -5.687 3.736 1.00 94.38 88 TRP A O 1
ATOM 715 N N . LEU A 1 89 ? -15.557 -4.907 1.679 1.00 95.00 89 LEU A N 1
ATOM 716 C CA . LEU A 1 89 ? -16.616 -3.991 2.096 1.00 95.00 89 LEU A CA 1
ATOM 717 C C . LEU A 1 89 ? -17.727 -4.737 2.858 1.00 95.00 89 LEU A C 1
ATOM 719 O O . LEU A 1 89 ? -18.255 -5.735 2.372 1.00 95.00 89 LEU A O 1
ATOM 723 N N . GLY A 1 90 ? -18.109 -4.222 4.028 1.00 96.31 90 GLY A N 1
ATOM 724 C CA . GLY A 1 90 ? -19.144 -4.802 4.886 1.00 96.31 90 GLY A CA 1
ATOM 725 C C . GLY A 1 90 ? -18.653 -5.876 5.860 1.00 96.31 90 GLY A C 1
ATOM 726 O O . GLY A 1 90 ? -19.405 -6.246 6.765 1.00 96.31 90 GLY A O 1
ATOM 727 N N . ASP A 1 91 ? -17.406 -6.341 5.743 1.00 97.25 91 ASP A N 1
ATOM 728 C CA . ASP A 1 91 ? -16.843 -7.298 6.695 1.00 97.25 91 ASP A CA 1
ATOM 729 C C . ASP A 1 91 ? -16.599 -6.657 8.067 1.00 97.25 91 ASP A C 1
ATOM 731 O O . ASP A 1 91 ? -16.294 -5.467 8.195 1.00 97.25 91 ASP A O 1
ATOM 735 N N . VAL A 1 92 ? -16.698 -7.476 9.117 1.00 96.94 92 VAL A N 1
ATOM 736 C CA . VAL A 1 92 ? -16.319 -7.085 10.480 1.00 96.94 92 VAL A CA 1
ATOM 737 C C . VAL A 1 92 ? -14.833 -7.349 10.682 1.00 96.94 92 VAL A C 1
ATOM 739 O O . VAL A 1 92 ? -14.365 -8.485 10.599 1.00 96.94 92 VAL A O 1
ATOM 742 N N . LEU A 1 93 ? -14.100 -6.286 10.992 1.00 96.56 93 LEU A N 1
ATOM 743 C CA . LEU A 1 93 ? -12.671 -6.306 11.235 1.00 96.56 93 LEU A CA 1
ATOM 744 C C . LEU A 1 93 ? -12.399 -6.362 12.748 1.00 96.56 93 LEU A C 1
ATOM 746 O O . LEU A 1 93 ? -12.738 -5.405 13.453 1.00 96.56 93 LEU A O 1
ATOM 750 N N . PRO A 1 94 ? -11.799 -7.446 13.279 1.00 96.19 94 PRO A N 1
ATOM 751 C CA . PRO A 1 94 ? -11.450 -7.527 14.696 1.00 96.19 94 PRO A CA 1
ATOM 752 C C . PRO A 1 94 ? -10.297 -6.574 15.064 1.00 96.19 94 PRO A C 1
ATOM 754 O O . PRO A 1 94 ? -9.656 -6.006 14.175 1.00 96.19 94 PRO A O 1
ATOM 757 N N . PRO A 1 95 ? -9.983 -6.387 16.360 1.00 96.56 95 PRO A N 1
ATOM 758 C CA . PRO A 1 95 ? -8.771 -5.684 16.783 1.00 96.56 95 PRO A CA 1
ATOM 759 C C . PRO A 1 95 ? -7.519 -6.330 16.182 1.00 96.56 95 PRO A C 1
ATOM 761 O O . PRO A 1 95 ? -7.348 -7.546 16.274 1.00 96.56 95 PRO A O 1
ATOM 764 N N . GLY A 1 96 ? -6.633 -5.533 15.593 1.00 96.38 96 GLY A N 1
ATOM 765 C CA . GLY A 1 96 ? -5.423 -6.061 14.967 1.00 96.38 96 GLY A CA 1
ATOM 766 C C . GLY A 1 96 ? -4.671 -5.047 14.116 1.00 96.38 96 GLY A C 1
ATOM 767 O O . GLY A 1 96 ? -5.074 -3.888 14.005 1.00 96.38 96 GLY A O 1
ATOM 768 N N . ASP A 1 97 ? -3.575 -5.514 13.522 1.00 97.25 97 ASP A N 1
ATOM 769 C CA . ASP A 1 97 ? -2.753 -4.766 12.574 1.00 97.25 97 ASP A CA 1
ATOM 770 C C . ASP A 1 97 ? -3.063 -5.211 11.143 1.00 97.25 97 ASP A C 1
ATOM 772 O O . ASP A 1 97 ? -3.039 -6.405 10.823 1.00 97.25 97 ASP A O 1
ATOM 776 N N . TYR A 1 98 ? -3.320 -4.231 10.284 1.00 97.25 98 TYR A N 1
ATOM 777 C CA . TYR A 1 98 ? -3.833 -4.438 8.939 1.00 97.25 98 TYR A CA 1
ATOM 778 C C . TYR A 1 98 ? -3.098 -3.584 7.913 1.00 97.25 98 TYR A C 1
ATOM 780 O O . TYR A 1 98 ? -2.483 -2.557 8.226 1.00 97.25 98 TYR A O 1
ATOM 788 N N . PHE A 1 99 ? -3.235 -3.998 6.661 1.00 97.31 99 PHE A N 1
ATOM 789 C CA . PHE A 1 99 ? -2.933 -3.197 5.491 1.00 97.31 99 PHE A CA 1
ATOM 790 C C . PHE A 1 99 ? -4.215 -2.875 4.733 1.00 97.31 99 PHE A C 1
ATOM 792 O O . PHE A 1 99 ? -5.008 -3.772 4.459 1.00 97.31 99 PHE A O 1
ATOM 799 N N . PHE A 1 100 ? -4.374 -1.614 4.343 1.00 97.38 100 PHE A N 1
ATOM 800 C CA . PHE A 1 100 ? -5.221 -1.221 3.224 1.00 97.38 100 PHE A CA 1
ATOM 801 C C . PHE A 1 100 ? -4.337 -1.236 1.977 1.00 97.38 100 PHE A C 1
ATOM 803 O O . PHE A 1 100 ? -3.349 -0.499 1.903 1.00 97.38 100 PHE A O 1
ATOM 810 N N . VAL A 1 101 ? -4.636 -2.132 1.045 1.00 96.38 101 VAL A N 1
ATOM 811 C CA . VAL A 1 101 ? -3.824 -2.392 -0.143 1.00 96.38 101 VAL A CA 1
ATOM 812 C C . VAL A 1 101 ? -4.567 -1.867 -1.352 1.00 96.38 101 VAL A C 1
ATOM 814 O O . VAL A 1 101 ? -5.713 -2.244 -1.554 1.00 96.38 101 VAL A O 1
ATOM 817 N N . VAL A 1 102 ? -3.917 -1.032 -2.156 1.00 95.88 102 VAL A N 1
ATOM 818 C CA . VAL A 1 102 ? -4.471 -0.512 -3.410 1.00 95.88 102 VAL A CA 1
ATOM 819 C C . VAL A 1 102 ? -3.659 -1.041 -4.582 1.00 95.88 102 VAL A C 1
ATOM 821 O O . VAL A 1 102 ? -2.433 -0.903 -4.597 1.00 95.88 102 VAL A O 1
ATOM 824 N N . SER A 1 103 ? -4.343 -1.624 -5.563 1.00 92.94 103 SER A N 1
ATOM 825 C CA . SER A 1 103 ? -3.743 -2.242 -6.750 1.00 92.94 103 SER A CA 1
ATOM 826 C C . SER A 1 103 ? -4.583 -1.988 -8.005 1.00 92.94 103 SER A C 1
ATOM 828 O O . SER A 1 103 ? -5.650 -1.376 -7.931 1.00 92.94 103 SER A O 1
ATOM 830 N N . THR A 1 104 ? -4.097 -2.410 -9.175 1.00 90.81 104 THR A N 1
ATOM 831 C CA . THR A 1 104 ? -4.868 -2.312 -10.417 1.00 90.81 104 THR A CA 1
ATOM 832 C C . THR A 1 104 ? -5.928 -3.401 -10.527 1.00 90.81 104 THR A C 1
ATOM 834 O O . THR A 1 104 ? -5.702 -4.550 -10.161 1.00 90.81 104 THR A O 1
ATOM 837 N N . ASN A 1 105 ? -7.073 -3.038 -11.102 1.00 86.75 105 ASN A N 1
ATOM 838 C CA . ASN A 1 105 ? -8.122 -3.950 -11.537 1.00 86.75 105 ASN A CA 1
ATOM 839 C C . ASN A 1 105 ? -8.299 -3.826 -13.062 1.00 86.75 105 ASN A C 1
ATOM 841 O O . ASN A 1 105 ? -9.021 -2.946 -13.544 1.00 86.75 105 ASN A O 1
ATOM 845 N N . PRO A 1 106 ? -7.636 -4.690 -13.852 1.00 73.75 106 PRO A N 1
ATOM 846 C CA . PRO A 1 106 ? -7.647 -4.594 -15.310 1.00 73.75 106 PRO A CA 1
ATOM 847 C C . PRO A 1 106 ? -9.023 -4.887 -15.929 1.00 73.75 106 PRO A C 1
ATOM 849 O O . PRO A 1 106 ? -9.267 -4.495 -17.067 1.00 73.75 106 PRO A O 1
ATOM 852 N N . VAL A 1 107 ? -9.936 -5.539 -15.198 1.00 77.56 107 VAL A N 1
ATOM 853 C CA . VAL A 1 107 ? -11.290 -5.863 -15.684 1.00 77.56 107 VAL A CA 1
ATOM 854 C C . VAL A 1 107 ? -12.150 -4.604 -15.829 1.00 77.56 107 VAL A C 1
ATOM 856 O O . VAL A 1 107 ? -12.987 -4.530 -16.725 1.00 77.56 107 VAL A O 1
ATOM 859 N N . GLU A 1 108 ? -11.935 -3.600 -14.979 1.00 73.56 108 GLU A N 1
ATOM 860 C CA . GLU A 1 108 ? -12.784 -2.404 -14.905 1.00 73.56 108 GLU A CA 1
ATOM 861 C C . GLU A 1 108 ? -12.318 -1.244 -15.791 1.00 73.56 108 GLU A C 1
ATOM 863 O O . GLU A 1 108 ? -13.047 -0.273 -15.973 1.00 73.56 108 GLU A O 1
ATOM 868 N N . SER A 1 109 ? -11.121 -1.321 -16.373 1.00 68.00 109 SER A N 1
ATOM 869 C CA . SER A 1 109 ? -10.563 -0.241 -17.191 1.00 68.00 109 SER A CA 1
ATOM 870 C C . SER A 1 109 ? -10.066 -0.772 -18.541 1.00 68.00 109 SER A C 1
ATOM 872 O O . SER A 1 109 ? -8.870 -1.058 -18.688 1.00 68.00 109 SER A O 1
ATOM 874 N N . PRO A 1 110 ? -10.983 -0.906 -19.525 1.00 59.41 110 PRO A N 1
ATOM 875 C CA . PRO A 1 110 ? -10.690 -1.481 -20.838 1.00 59.41 110 PRO A CA 1
ATOM 876 C C . PRO A 1 110 ? -9.843 -0.568 -21.739 1.00 59.41 110 PRO A C 1
ATOM 878 O O . PRO A 1 110 ? -9.158 -1.075 -22.621 1.00 59.41 110 PRO A O 1
ATOM 881 N N . ASP A 1 111 ? -9.835 0.749 -21.498 1.00 65.44 111 ASP A N 1
ATOM 882 C CA . ASP A 1 111 ? -9.077 1.738 -22.292 1.00 65.44 111 ASP A CA 1
ATOM 883 C C . ASP A 1 111 ? -7.581 1.848 -21.894 1.00 65.44 111 ASP A C 1
ATOM 885 O O . ASP A 1 111 ? -6.880 2.774 -22.295 1.00 65.44 111 ASP A O 1
ATOM 889 N N . ASP A 1 112 ? -7.101 0.885 -21.101 1.00 63.41 112 ASP A N 1
ATOM 890 C CA . ASP A 1 112 ? -5.703 0.577 -20.753 1.00 63.41 112 ASP A CA 1
ATOM 891 C C . ASP A 1 112 ? -4.735 1.766 -20.527 1.00 63.41 112 ASP A C 1
ATOM 893 O O . ASP A 1 112 ? -3.692 1.874 -21.183 1.00 63.41 112 ASP A O 1
ATOM 897 N N . PRO A 1 113 ? -5.017 2.686 -19.580 1.00 67.81 113 PRO A N 1
ATOM 898 C CA . PRO A 1 113 ? -4.030 3.675 -19.173 1.00 67.81 113 PRO A CA 1
ATOM 899 C C . PRO A 1 113 ? -2.865 3.016 -18.415 1.00 67.81 113 PRO A C 1
ATOM 901 O O . PRO A 1 113 ? -3.060 2.250 -17.467 1.00 67.81 113 PRO A O 1
ATOM 904 N N . SER A 1 114 ? -1.635 3.401 -18.772 1.00 80.06 114 SER A N 1
ATOM 905 C CA . SER A 1 114 ? -0.404 2.960 -18.091 1.00 80.06 114 SER A CA 1
ATOM 906 C C . SER A 1 114 ? -0.297 3.437 -16.638 1.00 80.06 114 SER A C 1
ATOM 908 O O . SER A 1 114 ? 0.482 2.886 -15.859 1.00 80.06 114 SER A O 1
ATOM 910 N N . ILE A 1 115 ? -1.078 4.457 -16.273 1.00 86.25 115 ILE A N 1
ATOM 911 C CA . ILE A 1 115 ? -1.197 5.003 -14.923 1.00 86.25 115 ILE A CA 1
ATOM 912 C C . ILE A 1 115 ? -2.673 5.002 -14.543 1.00 86.25 115 ILE A C 1
ATOM 914 O O . ILE A 1 115 ? -3.494 5.597 -15.240 1.00 86.25 115 ILE A O 1
ATOM 918 N N . VAL A 1 116 ? -2.991 4.396 -13.406 1.00 89.69 116 VAL A N 1
ATOM 919 C CA . VAL A 1 116 ? -4.340 4.375 -12.842 1.00 89.69 116 VAL A CA 1
ATOM 920 C C . VAL A 1 116 ? -4.372 5.295 -11.626 1.00 89.69 116 VAL A C 1
ATOM 922 O O . VAL A 1 116 ? -3.506 5.207 -10.756 1.00 89.69 116 VAL A O 1
ATOM 925 N N . ASN A 1 117 ? -5.341 6.208 -11.572 1.00 92.69 117 ASN A N 1
ATOM 926 C CA . ASN A 1 117 ? -5.578 7.020 -10.380 1.00 92.69 117 ASN A CA 1
ATOM 927 C C . ASN A 1 117 ? -6.488 6.249 -9.415 1.00 92.69 117 ASN A C 1
ATOM 929 O O . ASN A 1 117 ? -7.270 5.406 -9.841 1.00 92.69 117 ASN A O 1
ATOM 933 N N . TYR A 1 118 ? -6.398 6.558 -8.126 1.00 94.81 118 TYR A N 1
ATOM 934 C CA . TYR A 1 118 ? -7.350 6.058 -7.144 1.00 94.81 118 TYR A CA 1
ATOM 935 C C . TYR A 1 118 ? -7.669 7.117 -6.099 1.00 94.81 118 TYR A C 1
ATOM 937 O O . TYR A 1 118 ? -6.824 7.950 -5.743 1.00 94.81 118 TYR A O 1
ATOM 945 N N . GLU A 1 119 ? -8.885 7.042 -5.574 1.00 96.75 119 GLU A N 1
ATOM 946 C CA . GLU A 1 119 ? -9.337 7.814 -4.428 1.00 96.75 119 GLU A CA 1
ATOM 947 C C . GLU A 1 119 ? -10.338 6.966 -3.634 1.00 96.75 119 GLU A C 1
ATOM 949 O O . GLU A 1 119 ? -11.444 6.708 -4.095 1.00 96.75 119 GLU A O 1
ATOM 954 N N . PHE A 1 120 ? -9.946 6.515 -2.445 1.00 97.31 120 PHE A N 1
ATOM 955 C CA . PHE A 1 120 ? -10.778 5.709 -1.552 1.00 97.31 120 PHE A CA 1
ATOM 956 C C . PHE A 1 120 ? -10.918 6.405 -0.209 1.00 97.31 120 PHE A C 1
ATOM 958 O O . PHE A 1 120 ? -9.932 6.905 0.329 1.00 97.31 120 PHE A O 1
ATOM 965 N N . THR A 1 121 ? -12.110 6.386 0.372 1.00 97.69 121 THR A N 1
ATOM 966 C CA . THR A 1 121 ? -12.327 6.846 1.748 1.00 97.69 121 THR A CA 1
ATOM 967 C C . THR A 1 121 ? -12.737 5.661 2.601 1.00 97.69 121 THR A C 1
ATOM 969 O O . THR A 1 121 ? -13.789 5.087 2.351 1.00 97.69 121 THR A O 1
ATOM 972 N N . LEU A 1 122 ? -11.911 5.304 3.585 1.00 97.81 122 LEU A N 1
ATOM 973 C CA . LEU A 1 122 ? -12.173 4.244 4.558 1.00 97.81 122 LEU A CA 1
ATOM 974 C C . LEU A 1 122 ? -12.838 4.829 5.807 1.00 97.81 122 LEU A C 1
ATOM 976 O O . LEU A 1 122 ? -12.286 5.733 6.437 1.00 97.81 122 LEU A O 1
ATOM 980 N N . SER A 1 123 ? -13.980 4.272 6.184 1.00 96.62 123 SER A N 1
ATOM 981 C CA . SER A 1 123 ? -14.813 4.679 7.316 1.00 96.62 123 SER A CA 1
ATOM 982 C C . SER A 1 123 ? -15.200 3.457 8.169 1.00 96.62 123 SER A C 1
ATOM 984 O O . SER A 1 123 ? -14.819 2.317 7.898 1.00 96.62 123 SER A O 1
ATOM 986 N N . GLY A 1 124 ? -15.903 3.692 9.281 1.00 93.12 124 GLY A N 1
ATOM 987 C CA . GLY A 1 124 ? -16.485 2.622 10.109 1.00 93.12 124 GLY A CA 1
ATOM 988 C C . GLY A 1 124 ? -15.529 1.899 11.072 1.00 93.12 124 GLY A C 1
ATOM 989 O O . GLY A 1 124 ? -15.993 1.212 11.988 1.00 93.12 124 GLY A O 1
ATOM 990 N N . LEU A 1 125 ? -14.212 2.106 10.954 1.00 96.62 125 LEU A N 1
ATOM 991 C CA . LEU A 1 125 ? -13.214 1.416 11.775 1.00 96.62 125 LEU A CA 1
ATOM 992 C C . LEU A 1 125 ? -12.743 2.232 13.003 1.00 96.62 125 LEU A C 1
ATOM 994 O O . LEU A 1 125 ? -12.509 3.440 12.916 1.00 96.62 125 LEU A O 1
ATOM 998 N N . PRO A 1 126 ? -12.567 1.587 14.171 1.00 95.81 126 PRO A N 1
ATOM 999 C CA . PRO A 1 126 ? -12.045 2.208 15.387 1.00 95.81 126 PRO A CA 1
ATOM 1000 C C . PRO A 1 126 ? -10.512 2.131 15.421 1.00 95.81 126 PRO A C 1
ATOM 1002 O O . PRO A 1 126 ? -9.925 1.185 15.956 1.00 95.81 126 PRO A O 1
ATOM 1005 N N . PHE A 1 127 ? -9.840 3.132 14.858 1.00 96.62 127 PHE A N 1
ATOM 1006 C CA . PHE A 1 127 ? -8.384 3.130 14.757 1.00 96.62 127 PHE A CA 1
ATOM 1007 C C . PHE A 1 127 ? -7.694 3.385 16.103 1.00 96.62 127 PHE A C 1
ATOM 1009 O O . PHE A 1 127 ? -8.141 4.201 16.910 1.00 96.62 127 PHE A O 1
ATOM 1016 N N . LYS A 1 128 ? -6.532 2.757 16.319 1.00 95.50 128 LYS A N 1
ATOM 1017 C CA . LYS A 1 128 ? -5.614 3.096 17.425 1.00 95.50 128 LYS A CA 1
ATOM 1018 C C . LYS A 1 128 ? -5.041 4.507 17.270 1.00 95.50 128 LYS A C 1
ATOM 1020 O O . LYS A 1 128 ? -4.856 5.232 18.241 1.00 95.50 128 LYS A O 1
ATOM 1025 N N . LYS A 1 129 ? -4.732 4.871 16.027 1.00 95.00 129 LYS A N 1
ATOM 1026 C CA . LYS A 1 129 ? -4.327 6.196 15.554 1.00 95.00 129 LYS A CA 1
ATOM 1027 C C . LYS A 1 129 ? -4.774 6.296 14.101 1.00 95.00 129 LYS A C 1
ATOM 1029 O O . LYS A 1 129 ? -4.749 5.281 13.410 1.00 95.00 129 LYS A O 1
ATOM 1034 N N . LEU A 1 130 ? -5.130 7.497 13.645 1.00 94.38 130 LEU A N 1
ATOM 1035 C CA . LEU A 1 130 ? -5.430 7.712 12.232 1.00 94.38 130 LEU A CA 1
ATOM 1036 C C . LEU A 1 130 ? -4.284 7.179 11.349 1.00 94.38 130 LEU A C 1
ATOM 1038 O O . LEU A 1 130 ? -3.122 7.518 11.619 1.00 94.38 130 LEU A O 1
ATOM 1042 N N . PRO A 1 131 ? -4.601 6.340 10.346 1.00 94.44 131 PRO A N 1
ATOM 1043 C CA . PRO A 1 131 ? -3.647 5.919 9.334 1.00 94.44 131 PRO A CA 1
ATOM 1044 C C . PRO A 1 131 ? -3.024 7.139 8.657 1.00 94.44 131 PRO A C 1
ATOM 1046 O O . PRO A 1 131 ? -3.674 8.170 8.490 1.00 94.44 131 PRO A O 1
ATOM 1049 N N . ASP A 1 132 ? -1.760 7.011 8.271 1.00 94.62 132 ASP A N 1
ATOM 1050 C CA . ASP A 1 132 ? -1.077 8.009 7.456 1.00 94.62 132 ASP A CA 1
ATOM 1051 C C . ASP A 1 132 ? -1.336 7.685 5.975 1.00 94.62 132 ASP A C 1
ATOM 1053 O O . ASP A 1 132 ? -0.858 6.649 5.505 1.00 94.62 132 ASP A O 1
ATOM 1057 N N . PRO A 1 133 ? -2.101 8.510 5.236 1.00 93.81 133 PRO A N 1
ATOM 1058 C CA . PRO A 1 133 ? -2.386 8.260 3.828 1.00 93.81 133 PRO A CA 1
ATOM 1059 C C . PRO A 1 133 ? -1.253 8.731 2.903 1.00 93.81 133 PRO A C 1
ATOM 1061 O O . PRO A 1 133 ? -1.397 8.673 1.682 1.00 93.81 133 PRO A O 1
ATOM 1064 N N . THR A 1 134 ? -0.142 9.245 3.443 1.00 92.75 134 THR A N 1
ATOM 1065 C CA . THR A 1 134 ? 0.974 9.730 2.629 1.00 92.75 134 THR A CA 1
ATOM 1066 C C . THR A 1 134 ? 1.868 8.584 2.168 1.00 92.75 134 THR A C 1
ATOM 1068 O O . THR A 1 134 ? 2.194 7.666 2.920 1.00 92.75 134 THR A O 1
ATOM 1071 N N . LEU A 1 135 ? 2.284 8.647 0.903 1.00 90.00 135 LEU A N 1
ATOM 1072 C CA . LEU A 1 135 ? 3.199 7.678 0.312 1.00 90.00 135 LEU A CA 1
ATOM 1073 C C . LEU A 1 135 ? 4.599 8.270 0.165 1.00 90.00 135 LEU A C 1
ATOM 1075 O O . LEU A 1 135 ? 4.738 9.447 -0.195 1.00 90.00 135 LEU A O 1
ATOM 1079 N N . PRO A 1 136 ? 5.652 7.467 0.390 1.00 90.56 136 PRO A N 1
ATOM 1080 C CA . PRO A 1 136 ? 6.977 7.852 -0.049 1.00 90.56 136 PRO A CA 1
ATOM 1081 C C . PRO A 1 136 ? 7.022 7.921 -1.581 1.00 90.56 136 PRO A C 1
ATOM 1083 O O . PRO A 1 136 ? 6.290 7.234 -2.285 1.00 90.56 136 PRO A O 1
ATOM 1086 N N . GLN A 1 137 ? 7.921 8.743 -2.100 1.00 88.88 137 GLN A N 1
ATOM 1087 C CA . GLN A 1 137 ? 8.194 8.877 -3.521 1.00 88.88 137 GLN A CA 1
ATOM 1088 C C . GLN A 1 137 ? 9.371 7.981 -3.907 1.00 88.88 137 GLN A C 1
ATOM 1090 O O . GLN A 1 137 ? 10.405 7.965 -3.229 1.00 88.88 137 GLN A O 1
ATOM 1095 N N . LEU A 1 138 ? 9.222 7.268 -5.020 1.00 86.81 138 LEU A N 1
ATOM 1096 C CA . LEU A 1 138 ? 10.279 6.524 -5.695 1.00 86.81 138 LEU A CA 1
ATOM 1097 C C . LEU A 1 138 ? 10.483 7.139 -7.082 1.00 86.81 138 LEU A C 1
ATOM 1099 O O . LEU A 1 138 ? 9.557 7.201 -7.884 1.00 86.81 138 LEU A O 1
ATOM 1103 N N . HIS A 1 139 ? 11.694 7.605 -7.364 1.00 88.69 139 HIS A N 1
ATOM 1104 C CA . HIS A 1 139 ? 12.064 8.150 -8.662 1.00 88.69 139 HIS A CA 1
ATOM 1105 C C . HIS A 1 139 ? 13.108 7.250 -9.313 1.00 88.69 139 HIS A C 1
ATOM 1107 O O . HIS A 1 139 ? 14.283 7.301 -8.956 1.00 88.69 139 HIS A O 1
ATOM 1113 N N . VAL A 1 140 ? 12.675 6.420 -10.258 1.00 85.88 140 VAL A N 1
ATOM 1114 C CA . VAL A 1 140 ? 13.563 5.559 -11.048 1.00 85.88 140 VAL A CA 1
ATOM 1115 C C . VAL A 1 140 ? 14.057 6.340 -12.265 1.00 85.88 140 VAL A C 1
ATOM 1117 O O . VAL A 1 140 ? 13.262 6.814 -13.072 1.00 85.88 140 VAL A O 1
ATOM 1120 N N . THR A 1 141 ? 15.374 6.484 -12.398 1.00 88.69 141 THR A N 1
ATOM 1121 C CA . THR A 1 141 ? 16.028 7.143 -13.541 1.00 88.69 141 THR A CA 1
ATOM 1122 C C . THR A 1 141 ? 16.477 6.149 -14.609 1.00 88.69 141 THR A C 1
ATOM 1124 O O . THR A 1 141 ? 16.644 6.529 -15.767 1.00 88.69 141 THR A O 1
ATOM 1127 N N . SER A 1 142 ? 16.669 4.880 -14.236 1.00 86.44 142 SER A N 1
ATOM 1128 C CA . SER A 1 142 ? 16.975 3.783 -15.154 1.00 86.44 142 SER A CA 1
ATOM 1129 C C . SER A 1 142 ? 16.403 2.467 -14.612 1.00 86.44 142 SER A C 1
ATOM 1131 O O . SER A 1 142 ? 16.582 2.209 -13.423 1.00 86.44 142 SER A O 1
ATOM 1133 N N . PRO A 1 143 ? 15.742 1.634 -15.433 1.00 78.88 143 PRO A N 1
ATOM 1134 C CA . PRO A 1 143 ? 15.370 1.912 -16.820 1.00 78.88 143 PRO A CA 1
ATOM 1135 C C . PRO A 1 143 ? 14.308 3.025 -16.911 1.00 78.88 143 PRO A C 1
ATOM 1137 O O . PRO A 1 143 ? 13.457 3.163 -16.040 1.00 78.88 143 PRO A O 1
ATOM 1140 N N . GLN A 1 144 ? 14.340 3.832 -17.979 1.00 73.38 144 GLN A N 1
ATOM 1141 C CA . GLN A 1 144 ? 13.386 4.944 -18.185 1.00 73.38 144 GLN A CA 1
ATOM 1142 C C . GLN A 1 144 ? 11.964 4.488 -18.554 1.00 73.38 144 GLN A C 1
ATOM 1144 O O . GLN A 1 144 ? 11.054 5.305 -18.689 1.00 73.38 144 GLN A O 1
ATOM 1149 N N . LYS A 1 145 ? 11.782 3.189 -18.791 1.00 72.50 145 LYS A N 1
ATOM 1150 C CA . LYS A 1 145 ? 10.510 2.552 -19.124 1.00 72.50 145 LYS A CA 1
ATOM 1151 C C . LYS A 1 145 ? 10.426 1.234 -18.374 1.00 72.50 145 LYS A C 1
ATOM 1153 O O . LYS A 1 145 ? 11.457 0.607 -18.139 1.00 72.50 145 LYS A O 1
ATOM 1158 N N . ASN A 1 146 ? 9.210 0.795 -18.073 1.00 67.81 146 ASN A N 1
ATOM 1159 C CA . ASN A 1 146 ? 8.988 -0.551 -17.563 1.00 67.81 146 ASN A CA 1
ATOM 1160 C C . ASN A 1 146 ? 9.438 -1.563 -18.620 1.00 67.81 146 ASN A C 1
ATOM 1162 O O . ASN A 1 146 ? 9.006 -1.515 -19.775 1.00 67.81 146 ASN A O 1
ATOM 1166 N N . VAL A 1 147 ? 10.351 -2.447 -18.226 1.00 68.38 147 VAL A N 1
ATOM 1167 C CA . VAL A 1 147 ? 10.899 -3.495 -19.084 1.00 68.38 147 VAL A CA 1
ATOM 1168 C C . VAL A 1 147 ? 10.379 -4.827 -18.561 1.00 68.38 147 VAL A C 1
ATOM 1170 O O . VAL A 1 147 ? 10.930 -5.393 -17.624 1.00 68.38 147 VAL A O 1
ATOM 1173 N N . ASN A 1 148 ? 9.315 -5.339 -19.179 1.00 68.75 148 ASN A N 1
ATOM 1174 C CA . ASN A 1 148 ? 8.702 -6.613 -18.775 1.00 68.75 148 ASN A CA 1
ATOM 1175 C C . ASN A 1 148 ? 9.502 -7.833 -19.274 1.00 68.75 148 ASN A C 1
ATOM 1177 O O . ASN A 1 148 ? 9.190 -8.973 -18.938 1.00 68.75 148 ASN A O 1
ATOM 1181 N N . ARG A 1 149 ? 10.525 -7.607 -20.108 1.00 72.88 149 ARG A N 1
ATOM 1182 C CA . ARG A 1 149 ? 11.431 -8.637 -20.619 1.00 72.88 149 ARG A CA 1
ATOM 1183 C C . ARG A 1 149 ? 12.794 -8.034 -20.932 1.00 72.88 149 ARG A C 1
ATOM 1185 O O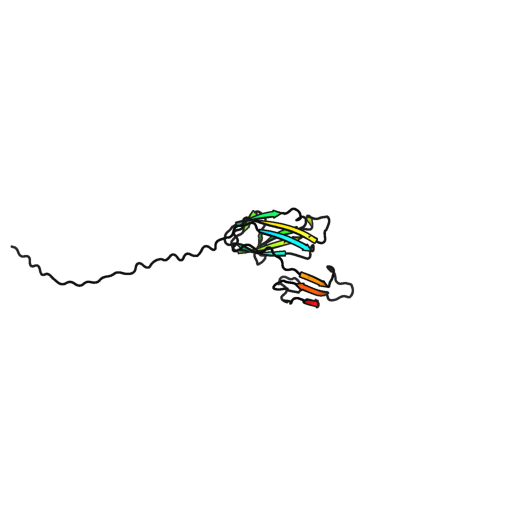 . ARG A 1 149 ? 12.858 -7.033 -21.642 1.00 72.88 149 ARG A O 1
ATOM 1192 N N . LEU A 1 150 ? 13.863 -8.679 -20.471 1.00 81.00 150 LEU A N 1
ATOM 1193 C CA . LEU A 1 150 ? 15.224 -8.306 -20.854 1.00 81.00 150 LEU A CA 1
ATOM 1194 C C . LEU A 1 150 ? 15.389 -8.345 -22.390 1.00 81.00 150 LEU A C 1
ATOM 1196 O O . LEU A 1 150 ? 14.889 -9.281 -23.031 1.00 81.00 150 LEU A O 1
ATOM 1200 N N . PRO A 1 151 ? 16.069 -7.353 -22.992 1.00 81.62 151 PRO A N 1
ATOM 1201 C CA . PRO A 1 151 ? 16.462 -7.394 -24.395 1.00 81.62 151 PRO A CA 1
ATOM 1202 C C . PRO A 1 151 ? 17.255 -8.658 -24.746 1.00 81.62 151 PRO A C 1
ATOM 1204 O O . PRO A 1 151 ? 17.903 -9.277 -23.902 1.00 81.62 151 PRO A O 1
ATOM 1207 N N . ALA A 1 152 ? 17.216 -9.056 -26.018 1.00 85.81 152 ALA A N 1
ATOM 1208 C CA . ALA A 1 152 ? 17.969 -10.217 -26.475 1.00 85.81 152 ALA A CA 1
ATOM 1209 C C . ALA A 1 152 ? 19.478 -10.006 -26.253 1.00 85.81 152 ALA A C 1
ATOM 1211 O O . ALA A 1 152 ? 20.054 -9.064 -26.789 1.00 85.81 152 ALA A O 1
ATOM 1212 N N . GLY A 1 153 ? 20.101 -10.911 -25.495 1.00 87.94 153 GLY A N 1
ATOM 1213 C CA . GLY A 1 153 ? 21.523 -10.848 -25.141 1.00 87.94 153 GLY A CA 1
ATOM 1214 C C . GLY A 1 153 ? 21.800 -10.275 -23.750 1.00 87.94 153 GLY A C 1
ATOM 1215 O O . GLY A 1 153 ? 22.869 -10.545 -23.205 1.00 87.94 153 GLY A O 1
ATOM 1216 N N . ASP A 1 154 ? 20.838 -9.579 -23.144 1.00 85.31 154 ASP A N 1
ATOM 1217 C CA . ASP A 1 154 ? 20.975 -9.079 -21.779 1.00 85.31 154 ASP A CA 1
ATOM 1218 C C . ASP A 1 154 ? 20.734 -10.210 -20.771 1.00 85.31 154 ASP A C 1
ATOM 1220 O O . ASP A 1 154 ? 19.829 -11.034 -20.926 1.00 85.31 154 ASP A O 1
ATOM 1224 N N . GLN A 1 155 ? 21.557 -10.247 -19.723 1.00 86.75 155 GLN A N 1
ATOM 1225 C CA . GLN A 1 155 ? 21.457 -11.222 -18.626 1.00 86.75 155 GLN A CA 1
ATOM 1226 C C . GLN A 1 155 ? 21.144 -10.573 -17.276 1.00 86.75 155 GLN A C 1
ATOM 1228 O O . GLN A 1 155 ? 20.943 -11.289 -16.301 1.00 86.75 155 GLN A O 1
ATOM 1233 N N . ALA A 1 156 ? 21.121 -9.241 -17.223 1.00 85.38 156 ALA A N 1
ATOM 1234 C CA . ALA A 1 156 ? 20.976 -8.482 -15.993 1.00 85.38 156 ALA A CA 1
ATOM 1235 C C . ALA A 1 156 ? 20.166 -7.203 -16.227 1.00 85.38 156 ALA A C 1
ATOM 1237 O O . ALA A 1 156 ? 20.172 -6.643 -17.325 1.00 85.38 156 ALA A O 1
ATOM 1238 N N . VAL A 1 157 ? 19.516 -6.708 -15.176 1.00 84.31 157 VAL A N 1
ATOM 1239 C CA . VAL A 1 157 ? 18.842 -5.404 -15.152 1.00 84.31 157 VAL A CA 1
ATOM 1240 C C . VAL A 1 157 ? 19.511 -4.507 -14.124 1.00 84.31 157 VAL A C 1
ATOM 1242 O O . VAL A 1 157 ? 19.748 -4.910 -12.991 1.00 84.31 157 VAL A O 1
ATOM 1245 N N . THR 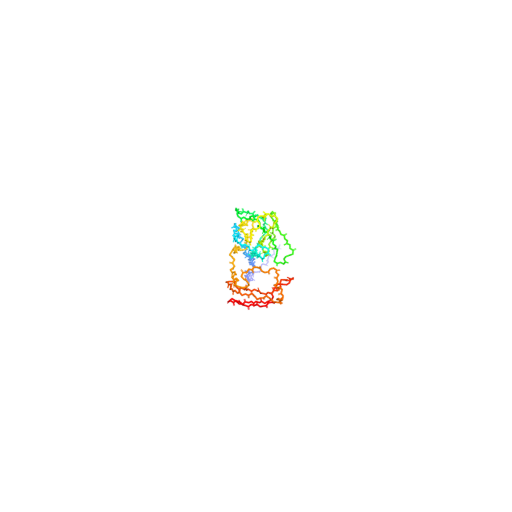A 1 158 ? 19.811 -3.265 -14.504 1.00 87.69 158 THR A N 1
ATOM 1246 C CA . THR A 1 158 ? 20.295 -2.251 -13.560 1.00 87.69 158 THR A CA 1
ATOM 1247 C C . THR A 1 158 ? 19.196 -1.240 -13.278 1.00 87.69 158 THR A C 1
ATOM 1249 O O . THR A 1 158 ? 18.678 -0.621 -14.206 1.00 87.69 158 THR A O 1
ATOM 1252 N N . ILE A 1 159 ? 18.863 -1.072 -11.999 1.00 88.75 159 ILE A N 1
ATOM 1253 C CA . ILE A 1 159 ? 17.901 -0.091 -11.506 1.00 88.75 159 ILE A CA 1
ATOM 1254 C C . ILE A 1 159 ? 18.647 1.043 -10.804 1.00 88.75 159 ILE A C 1
ATOM 1256 O O . ILE A 1 159 ? 19.440 0.816 -9.890 1.00 88.75 159 ILE A O 1
ATOM 1260 N N . GLU A 1 160 ? 18.374 2.273 -11.225 1.00 92.69 160 GLU A N 1
ATOM 1261 C CA . GLU A 1 160 ? 18.958 3.502 -10.688 1.00 92.69 160 GLU A CA 1
ATOM 1262 C C . GLU A 1 160 ? 17.862 4.489 -10.308 1.00 92.69 160 GLU A C 1
ATOM 1264 O O . GLU A 1 160 ? 16.832 4.562 -10.982 1.00 92.69 160 GLU A O 1
ATOM 1269 N N . GLY A 1 161 ? 18.077 5.264 -9.246 1.00 93.50 161 GLY A N 1
ATOM 1270 C CA . GLY A 1 161 ? 17.092 6.247 -8.820 1.00 93.50 161 GLY A CA 1
ATOM 1271 C C . GLY A 1 161 ? 17.316 6.840 -7.436 1.00 93.50 161 GLY A C 1
ATOM 1272 O O . GLY A 1 161 ? 18.399 6.771 -6.852 1.00 93.50 161 GLY A O 1
ATOM 1273 N N . SER A 1 162 ? 16.259 7.441 -6.900 1.00 95.19 162 SER A N 1
ATOM 1274 C CA . SER A 1 162 ? 16.211 8.013 -5.559 1.00 95.19 162 SER A CA 1
ATOM 1275 C C . SER A 1 162 ? 14.850 7.786 -4.906 1.00 95.19 162 SER A C 1
ATOM 1277 O O . SER A 1 162 ? 13.848 7.498 -5.557 1.00 95.19 162 SER A O 1
ATOM 1279 N N . SER A 1 163 ? 14.815 7.880 -3.582 1.00 94.38 163 SER A N 1
ATOM 1280 C CA . SER A 1 163 ? 13.583 7.835 -2.798 1.00 94.38 163 SER A CA 1
ATOM 1281 C C . SER A 1 163 ? 13.704 8.688 -1.539 1.00 94.38 163 SER A C 1
ATOM 1283 O O . SER A 1 163 ? 14.811 8.915 -1.040 1.00 94.38 163 SER A O 1
ATOM 1285 N N . ASN A 1 164 ? 12.564 9.143 -1.022 1.00 94.31 164 ASN A N 1
ATOM 1286 C CA . ASN A 1 164 ? 12.445 9.752 0.304 1.00 94.31 164 ASN A CA 1
ATOM 1287 C C . ASN A 1 164 ? 11.886 8.773 1.362 1.00 94.31 164 ASN A C 1
ATOM 1289 O O . ASN A 1 164 ? 11.591 9.190 2.483 1.00 94.31 164 ASN A O 1
ATOM 1293 N N . ALA A 1 165 ? 11.718 7.490 1.020 1.00 92.19 165 ALA A N 1
ATOM 1294 C CA . ALA A 1 165 ? 11.284 6.470 1.963 1.00 92.19 165 ALA A CA 1
ATOM 1295 C C . ALA A 1 165 ? 12.292 6.315 3.111 1.00 92.19 165 ALA A C 1
ATOM 1297 O O . ALA A 1 165 ? 13.500 6.476 2.934 1.00 92.19 165 ALA A O 1
ATOM 1298 N N . LYS A 1 166 ? 11.795 5.926 4.291 1.00 91.06 166 LYS A N 1
ATOM 1299 C CA . LYS A 1 166 ? 12.656 5.557 5.430 1.00 91.06 166 LYS A CA 1
ATOM 1300 C C . LYS A 1 166 ? 13.518 4.333 5.121 1.00 91.06 166 LYS A C 1
ATOM 1302 O O . LYS A 1 166 ? 14.614 4.202 5.654 1.00 91.06 166 LYS A O 1
ATOM 1307 N N . GLU A 1 167 ? 13.002 3.446 4.279 1.00 90.00 167 GLU A N 1
ATOM 1308 C CA . GLU A 1 167 ? 13.645 2.207 3.879 1.00 90.00 167 GLU A CA 1
ATOM 1309 C C . GLU A 1 167 ? 13.230 1.875 2.447 1.00 90.00 167 GLU A C 1
ATOM 1311 O O . GLU A 1 167 ? 12.050 1.949 2.108 1.00 90.00 167 GLU A O 1
ATOM 1316 N N . VAL A 1 168 ? 14.203 1.516 1.615 1.00 89.75 168 VAL A N 1
ATOM 1317 C CA . VAL A 1 168 ? 13.980 1.001 0.263 1.00 89.75 168 VAL A CA 1
ATOM 1318 C C . VAL A 1 168 ? 14.618 -0.376 0.203 1.00 89.75 168 VAL A C 1
ATOM 1320 O O . VAL A 1 168 ? 15.738 -0.557 0.683 1.00 89.75 168 VAL A O 1
ATOM 1323 N N . ARG A 1 169 ? 13.914 -1.346 -0.374 1.00 89.06 169 ARG A N 1
ATOM 1324 C CA . ARG A 1 169 ? 14.405 -2.712 -0.560 1.00 89.06 169 ARG A CA 1
ATOM 1325 C C . ARG A 1 169 ? 14.477 -3.044 -2.041 1.00 89.06 169 ARG A C 1
ATOM 1327 O O . ARG A 1 169 ? 13.646 -2.580 -2.815 1.00 89.06 169 ARG A O 1
ATOM 1334 N N . PHE A 1 170 ? 15.465 -3.843 -2.417 1.00 86.62 170 PHE A N 1
ATOM 1335 C CA . PHE A 1 170 ? 15.679 -4.295 -3.786 1.00 86.62 170 PHE A CA 1
ATOM 1336 C C . PHE A 1 170 ? 15.865 -5.811 -3.814 1.00 86.62 170 PHE A C 1
ATOM 1338 O O . PHE A 1 170 ? 16.484 -6.380 -2.917 1.00 86.62 170 PHE A O 1
ATOM 1345 N N . GLY A 1 171 ? 15.307 -6.475 -4.822 1.00 82.62 171 GLY A N 1
ATOM 1346 C CA . GLY A 1 171 ? 15.479 -7.908 -5.032 1.00 82.62 171 GLY A CA 1
ATOM 1347 C C . GLY A 1 171 ? 14.324 -8.531 -5.804 1.00 82.62 171 GLY A C 1
ATOM 1348 O O . GLY A 1 171 ? 13.426 -7.838 -6.279 1.00 82.62 171 GLY A O 1
ATOM 1349 N N . ILE A 1 172 ? 14.372 -9.853 -5.930 1.00 75.25 172 ILE A N 1
ATOM 1350 C CA . ILE A 1 172 ? 13.346 -10.647 -6.605 1.00 75.25 172 ILE A CA 1
ATOM 1351 C C . ILE A 1 172 ? 12.180 -10.840 -5.637 1.00 75.25 172 ILE A C 1
ATOM 1353 O O . ILE A 1 172 ? 12.392 -11.228 -4.488 1.00 75.25 172 ILE A O 1
ATOM 1357 N N . PHE A 1 173 ? 10.959 -10.567 -6.094 1.00 65.69 173 PHE A N 1
ATOM 1358 C CA . PHE A 1 173 ? 9.767 -10.839 -5.301 1.00 65.69 173 PHE A CA 1
ATOM 1359 C C . PHE A 1 173 ? 9.567 -12.355 -5.177 1.00 65.69 173 PHE A C 1
ATOM 1361 O O . PHE A 1 173 ? 9.527 -13.072 -6.178 1.00 65.69 173 PHE A O 1
ATOM 1368 N N . GLY A 1 174 ? 9.464 -12.837 -3.944 1.00 64.88 174 GLY A N 1
ATOM 1369 C CA . GLY A 1 174 ? 9.218 -14.233 -3.605 1.00 64.88 174 GLY A CA 1
ATOM 1370 C C . GLY A 1 174 ? 8.300 -14.327 -2.385 1.00 64.88 174 GLY A C 1
ATOM 1371 O O . GLY A 1 174 ? 7.732 -13.315 -1.976 1.00 64.88 174 GLY A O 1
ATOM 1372 N N . PRO A 1 175 ? 8.145 -15.519 -1.781 1.00 56.91 175 PRO A N 1
ATOM 1373 C CA . PRO A 1 175 ? 7.395 -15.660 -0.531 1.00 56.91 175 PRO A CA 1
ATOM 1374 C C . PRO A 1 175 ? 7.989 -14.813 0.608 1.00 56.91 175 PRO A C 1
ATOM 1376 O O . PRO A 1 175 ? 7.264 -14.412 1.514 1.00 56.91 175 PRO A O 1
ATOM 1379 N N . ASP A 1 176 ? 9.283 -14.497 0.524 1.00 62.94 176 ASP A N 1
ATOM 1380 C CA . ASP A 1 176 ? 9.968 -13.590 1.434 1.00 62.94 176 ASP A CA 1
ATOM 1381 C C . ASP A 1 176 ? 10.131 -12.197 0.813 1.00 62.94 176 ASP A C 1
ATOM 1383 O O . ASP A 1 176 ? 10.397 -12.044 -0.385 1.00 62.94 176 ASP A O 1
ATOM 1387 N N . LEU A 1 177 ? 10.031 -11.162 1.652 1.00 65.38 177 LEU A N 1
ATOM 1388 C CA . LEU A 1 177 ? 10.376 -9.802 1.248 1.00 65.38 177 LEU A CA 1
ATOM 1389 C C . LEU A 1 177 ? 11.862 -9.720 0.863 1.00 65.38 177 LEU A C 1
ATOM 1391 O O . LEU A 1 177 ? 12.702 -10.308 1.554 1.00 65.38 177 LEU A O 1
ATOM 1395 N N . PRO A 1 178 ? 12.226 -8.919 -0.156 1.00 73.38 178 PRO A N 1
ATOM 1396 C CA . PRO A 1 178 ? 13.622 -8.701 -0.499 1.00 73.38 178 PRO A CA 1
ATOM 1397 C C . PRO A 1 178 ? 14.433 -8.239 0.720 1.00 73.38 178 PRO A C 1
ATOM 1399 O O . PRO A 1 178 ? 14.133 -7.227 1.365 1.00 73.38 178 PRO A O 1
ATOM 1402 N N . ALA A 1 179 ? 15.476 -8.993 1.064 1.00 72.31 179 ALA A N 1
ATOM 1403 C CA . ALA A 1 179 ? 16.261 -8.727 2.266 1.00 72.31 179 ALA A CA 1
ATOM 1404 C C . ALA A 1 179 ? 17.222 -7.535 2.103 1.00 72.31 179 ALA A C 1
ATOM 1406 O O . ALA A 1 179 ? 17.646 -6.947 3.101 1.00 72.31 179 ALA A O 1
ATOM 1407 N N . GLN A 1 180 ? 17.566 -7.161 0.866 1.00 88.50 180 GLN A N 1
ATOM 1408 C CA . GLN A 1 180 ? 18.560 -6.127 0.601 1.00 88.50 180 GLN A CA 1
ATOM 1409 C C . GLN A 1 180 ? 17.955 -4.729 0.752 1.00 88.50 180 GLN A C 1
ATOM 1411 O O . GLN A 1 180 ? 17.225 -4.249 -0.113 1.00 88.50 180 GLN A O 1
ATOM 1416 N N . ILE A 1 181 ? 18.308 -4.053 1.845 1.00 90.19 181 ILE A N 1
ATOM 1417 C CA . ILE A 1 181 ? 18.026 -2.629 2.039 1.00 90.19 181 ILE A CA 1
ATOM 1418 C C . ILE A 1 181 ? 19.029 -1.808 1.222 1.00 90.19 181 ILE A C 1
ATOM 1420 O O . ILE A 1 181 ? 20.239 -2.035 1.293 1.00 90.19 181 ILE A O 1
ATOM 1424 N N . ILE A 1 182 ? 18.533 -0.822 0.480 1.00 90.56 182 ILE A N 1
ATOM 1425 C CA . ILE A 1 182 ? 19.326 0.080 -0.354 1.00 90.56 182 ILE A CA 1
ATOM 1426 C C . ILE A 1 182 ? 19.129 1.528 0.095 1.00 90.56 182 ILE A C 1
ATOM 1428 O O . ILE A 1 182 ? 18.074 1.914 0.598 1.00 90.56 182 ILE A O 1
ATOM 1432 N N . LYS A 1 183 ? 20.181 2.336 -0.042 1.00 92.12 183 LYS A N 1
ATOM 1433 C CA . LYS A 1 183 ? 20.164 3.754 0.339 1.00 92.12 183 LYS A CA 1
ATOM 1434 C C . LYS A 1 183 ? 19.821 4.616 -0.866 1.00 92.12 183 LYS A C 1
ATOM 1436 O O . LYS A 1 183 ? 20.173 4.265 -1.981 1.00 92.12 183 LYS A O 1
ATOM 1441 N N . SER A 1 184 ? 19.170 5.748 -0.625 1.00 91.19 184 SER A N 1
ATOM 1442 C CA . SER A 1 184 ? 18.941 6.785 -1.634 1.00 91.19 184 SER A CA 1
ATOM 1443 C C . SER A 1 184 ? 20.157 7.728 -1.718 1.00 91.19 184 SER A C 1
ATOM 1445 O O . SER A 1 184 ? 20.651 8.133 -0.660 1.00 91.19 184 SER A O 1
ATOM 1447 N N . PRO A 1 185 ? 20.640 8.103 -2.920 1.00 94.88 185 PRO A N 1
ATOM 1448 C CA . PRO A 1 185 ? 20.287 7.532 -4.223 1.00 94.88 185 PRO A CA 1
ATOM 1449 C C . PRO A 1 185 ? 20.844 6.109 -4.377 1.00 94.88 185 PRO A C 1
ATOM 1451 O O . PRO A 1 185 ? 21.852 5.760 -3.763 1.00 94.88 185 PRO A O 1
ATOM 1454 N N . PHE A 1 186 ? 20.205 5.301 -5.218 1.00 93.44 186 PHE A N 1
ATOM 1455 C CA . PHE A 1 186 ? 20.565 3.902 -5.429 1.00 93.44 186 PHE A CA 1
ATOM 1456 C C . PHE A 1 186 ? 20.948 3.609 -6.879 1.00 93.44 186 PHE A C 1
ATOM 1458 O O . PHE A 1 186 ? 20.450 4.225 -7.818 1.00 93.44 186 PHE A O 1
ATOM 1465 N N . LYS A 1 187 ? 21.814 2.606 -7.032 1.00 94.31 187 LYS A N 1
ATOM 1466 C CA . LYS A 1 187 ? 22.136 1.905 -8.276 1.00 94.31 187 LYS A CA 1
ATOM 1467 C C . LYS A 1 187 ? 22.369 0.438 -7.934 1.00 94.31 187 LYS A C 1
ATOM 1469 O O . LYS A 1 187 ? 23.260 0.151 -7.138 1.00 94.31 187 LYS A O 1
ATOM 1474 N N . GLN A 1 188 ? 21.550 -0.461 -8.466 1.00 90.62 188 GLN A N 1
ATOM 1475 C CA . GLN A 1 188 ? 21.591 -1.892 -8.162 1.00 90.62 188 GLN A CA 1
ATOM 1476 C C . GLN A 1 188 ? 21.412 -2.721 -9.423 1.00 90.62 188 GLN A C 1
ATOM 1478 O O . GLN A 1 188 ? 20.639 -2.341 -10.296 1.00 90.62 188 GLN A O 1
ATOM 1483 N N . THR A 1 189 ? 22.094 -3.857 -9.494 1.00 88.62 189 THR A N 1
ATOM 1484 C CA . THR A 1 189 ? 22.015 -4.778 -10.628 1.00 88.62 189 THR A CA 1
ATOM 1485 C C . THR A 1 189 ? 21.527 -6.136 -10.139 1.00 88.62 189 THR A C 1
ATOM 1487 O O . THR A 1 189 ? 22.050 -6.645 -9.147 1.00 88.62 189 THR A O 1
ATOM 1490 N N . LEU A 1 190 ? 20.516 -6.675 -10.820 1.00 79.56 190 LEU A N 1
ATOM 1491 C CA . LEU A 1 190 ? 20.006 -8.043 -10.687 1.00 79.56 190 LEU A CA 1
ATOM 1492 C C . LEU A 1 190 ? 20.455 -8.860 -11.888 1.00 79.56 190 LEU A C 1
ATOM 1494 O O . LEU A 1 190 ? 20.286 -8.334 -13.012 1.00 79.56 190 LEU A O 1
#

Radius of gyration: 31.87 Å; chains: 1; bounding box: 51×26×129 Å

pLDDT: mean 80.89, std 19.41, range [30.97, 97.81]

Sequence (190 aa):
MVKQTVKILISLVFLSALLFSYFVPTEEKANASVKADVQFKGKILRDVETHYFKFTTVTEGTIDVTWGPDTLGSDFVITDNNWSRIYWLGDVLPPGDYFFVVSTNPVESPDDPSIVNYEFTLSGLPFKKLPDPTLPQLHVTSPQKNVNRLPAGDQAVTIEGSSNAKEVRFGIFGPDLPAQIIKSPFKQTL